Protein AF-A0A2N3FMQ4-F1 (afdb_monomer)

Sequence (278 aa):
LNHEKFITISDTNYPGETSGVHPVVMQSSGNIARSQIRTYLQEATVFYDDYSMWDLLQARADGMVYCAKSNTKCKSSSGVPSGHGLTLRKSRGIWVDTAIRHYTDPDRGTAIAFSPQPTSTADYYISQFDGVDCAVDSRIRIAMFKMTDEKSATMVKSLASLQKRGCDVQILMSRSYGSTVFSSKVLKTLKSAKIPFKCAAFPMHTKLILIGPKYSNSGRILTGTANMSVAGLRYSEEHVITIDTRRAVGEYQESAQRLFGEYMTQWYELSQGGRTCK

Foldseek 3Di:
DAQFEKDKDFADDDPPDDDDRKIKMKGKLHHPDPVDVVAAAIDIDMDIRQVLVNLVVVLVVQQVVQCPDPVPVVVDCPRNDDPSQFQWDDDPNDIATADLWAAIDAQLQKIKGKDQYDPPHDDNVLVLLPPQQCVWQQEKEWEFAAAELVLLLVVLVSVLVSVVNRHDAEYEYFDDDPDDRYDVNSVVSCVVSVHHYFYFPGGHSWGWMWTGGPPFLQTKIKGWHAGSDPCSHNPYTIMIMMGGLPSHDDPSNVVSSVVSVVVVVVSVVRCVVTHHHD

Mean predicted aligned error: 4.5 Å

Secondary structure (DSSP, 8-state):
-B---EEEES----TT--S----EEEEESS---HHHHTTSB--EEEEES-HHHHHHHHHHHHHHHHHHSTTTTT--STTSPSSSS--EEEETTEEEE-SS-EE-STTEEEEEEEE---TTS--HHHHTTTT--TTTS-EEEEEES-B-HHHHHHHHHHHHHHHHTT-EEEEEEPPPSSS--S-HHHHHHHHHTT--EEE-SS-B--EEEEEE-SS-S-SEEEEES--BSHHHHHTSBEEEEEEEEEEE-THHHHHHHHHHHHHHHHHHHHHTT-B---

Structure (mmCIF, N/CA/C/O backbone):
data_AF-A0A2N3FMQ4-F1
#
_entry.id   AF-A0A2N3FMQ4-F1
#
loop_
_atom_site.group_PDB
_atom_site.id
_atom_site.type_symbol
_atom_site.label_atom_id
_atom_site.label_alt_id
_atom_site.label_comp_id
_atom_site.label_asym_id
_atom_site.label_entity_id
_atom_site.label_seq_id
_atom_site.pdbx_PDB_ins_code
_atom_site.Cartn_x
_atom_site.Cartn_y
_atom_site.Cartn_z
_atom_site.occupancy
_atom_site.B_iso_or_equiv
_atom_site.auth_seq_id
_atom_site.auth_comp_id
_atom_site.auth_asym_id
_atom_site.auth_atom_id
_atom_site.pdbx_PDB_model_num
ATOM 1 N N . LEU A 1 1 ? 10.420 15.104 1.365 1.00 77.12 1 LEU A N 1
ATOM 2 C CA . LEU A 1 1 ? 11.203 14.261 2.299 1.00 77.12 1 LEU A CA 1
ATOM 3 C C . LEU A 1 1 ? 11.119 12.849 1.761 1.00 77.12 1 LEU A C 1
ATOM 5 O O . LEU A 1 1 ? 9.995 12.374 1.628 1.00 77.12 1 LEU A O 1
ATOM 9 N N . ASN A 1 2 ? 12.253 12.224 1.444 1.00 86.81 2 ASN A N 1
ATOM 10 C CA . ASN A 1 2 ? 12.239 10.844 0.974 1.00 86.81 2 ASN A CA 1
ATOM 11 C C . ASN A 1 2 ? 11.817 9.918 2.120 1.00 86.81 2 ASN A C 1
ATOM 13 O O . ASN A 1 2 ? 12.440 9.914 3.187 1.00 86.81 2 ASN A O 1
ATOM 17 N N . HIS A 1 3 ? 10.742 9.166 1.911 1.00 92.44 3 HIS A N 1
ATOM 18 C CA . HIS A 1 3 ? 10.279 8.145 2.831 1.00 92.44 3 HIS A CA 1
ATOM 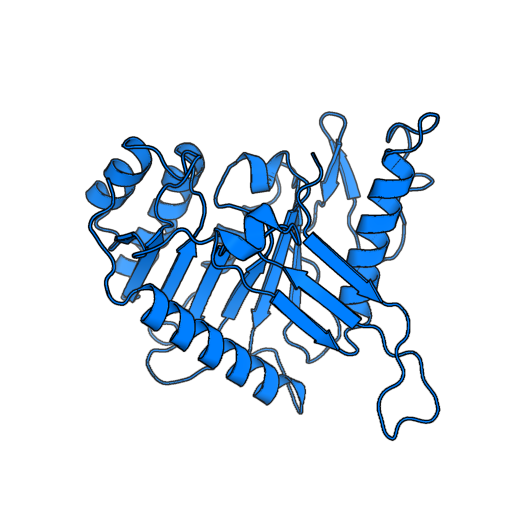19 C C . HIS A 1 3 ? 9.968 6.822 2.108 1.00 92.44 3 HIS A C 1
ATOM 21 O O . HIS A 1 3 ? 9.342 5.939 2.690 1.00 92.44 3 HIS A O 1
ATOM 27 N N . GLU A 1 4 ? 10.513 6.609 0.914 1.00 93.12 4 GLU A N 1
ATOM 28 C CA . GLU A 1 4 ? 10.420 5.335 0.209 1.00 93.12 4 GLU A CA 1
ATOM 29 C C . GLU A 1 4 ? 11.437 4.315 0.758 1.00 93.12 4 GLU A C 1
ATOM 31 O O . GLU A 1 4 ? 12.475 4.676 1.322 1.00 93.12 4 GLU A O 1
ATOM 36 N N . LYS A 1 5 ? 11.097 3.023 0.686 1.00 95.06 5 LYS A N 1
ATOM 37 C CA . LYS A 1 5 ? 11.928 1.891 1.124 1.00 95.06 5 LYS A CA 1
ATOM 38 C C . LYS A 1 5 ? 11.743 0.755 0.140 1.00 95.06 5 LYS A C 1
ATOM 40 O O . LYS A 1 5 ? 10.853 -0.082 0.295 1.00 95.06 5 LYS A O 1
ATOM 45 N N . PHE A 1 6 ? 12.583 0.761 -0.875 1.00 95.69 6 PHE A N 1
ATOM 46 C CA . PHE A 1 6 ? 12.629 -0.299 -1.855 1.00 95.69 6 PHE A CA 1
ATOM 47 C C . PHE A 1 6 ? 14.062 -0.529 -2.326 1.00 95.69 6 PHE A C 1
ATOM 49 O O . PHE A 1 6 ? 14.940 0.309 -2.111 1.00 95.69 6 PHE A O 1
ATOM 56 N N . ILE A 1 7 ? 14.274 -1.676 -2.954 1.00 95.81 7 ILE A N 1
ATOM 57 C CA . ILE A 1 7 ? 15.471 -2.022 -3.711 1.00 95.81 7 ILE A CA 1
ATOM 58 C C . ILE A 1 7 ? 14.987 -2.456 -5.093 1.00 95.81 7 ILE A C 1
ATOM 60 O O . ILE A 1 7 ? 14.107 -3.310 -5.183 1.00 95.81 7 ILE A O 1
ATOM 64 N N . THR A 1 8 ? 15.551 -1.867 -6.142 1.00 95.25 8 THR A N 1
ATOM 65 C CA . THR A 1 8 ? 15.410 -2.324 -7.528 1.00 95.25 8 THR A CA 1
ATOM 66 C C . THR A 1 8 ? 16.706 -3.015 -7.944 1.00 95.25 8 THR A C 1
ATOM 68 O O . THR A 1 8 ? 17.800 -2.513 -7.686 1.00 95.25 8 THR A O 1
ATOM 71 N N . ILE A 1 9 ? 16.594 -4.178 -8.578 1.00 95.69 9 ILE A N 1
ATOM 72 C CA . ILE A 1 9 ? 17.699 -4.876 -9.240 1.00 95.69 9 ILE A CA 1
ATOM 73 C C . ILE A 1 9 ? 17.267 -5.042 -10.691 1.00 95.69 9 ILE A C 1
ATOM 75 O O . ILE A 1 9 ? 16.202 -5.592 -10.942 1.00 95.69 9 ILE A O 1
ATOM 79 N N . SER A 1 10 ? 18.039 -4.493 -11.628 1.00 93.88 10 SER A N 1
ATOM 80 C CA . SER A 1 10 ? 17.666 -4.459 -13.048 1.00 93.88 10 SER A CA 1
ATOM 81 C C . SER A 1 10 ? 17.730 -5.817 -13.721 1.00 93.88 10 SER A C 1
ATOM 83 O O . SER A 1 10 ? 16.988 -6.049 -14.663 1.00 93.88 10 SER A O 1
ATOM 85 N N . ASP A 1 11 ? 18.633 -6.678 -13.262 1.00 93.31 11 ASP A N 1
ATOM 86 C CA . ASP A 1 11 ? 18.876 -7.973 -13.871 1.00 93.31 11 ASP A CA 1
ATOM 87 C C . ASP A 1 11 ? 19.371 -8.969 -12.821 1.00 93.31 11 ASP A C 1
ATOM 89 O O . ASP A 1 11 ? 20.245 -8.654 -12.003 1.00 93.31 11 ASP A O 1
ATOM 93 N N . THR A 1 12 ? 18.786 -10.159 -12.824 1.00 90.31 12 THR A N 1
ATOM 94 C CA . THR A 1 12 ? 19.126 -11.259 -11.928 1.00 90.31 12 THR A CA 1
ATOM 95 C C . THR A 1 12 ? 19.249 -12.549 -12.729 1.00 90.31 12 THR A C 1
ATOM 97 O O . THR A 1 12 ? 18.663 -12.693 -13.790 1.00 90.31 12 THR A O 1
ATOM 100 N N . ASN A 1 13 ? 20.036 -13.499 -12.224 1.00 84.56 13 ASN A N 1
ATOM 101 C CA . ASN A 1 13 ? 20.159 -14.817 -12.843 1.00 84.56 13 ASN A CA 1
ATOM 102 C C . ASN A 1 13 ? 19.344 -15.817 -12.024 1.00 84.56 13 ASN A C 1
ATOM 104 O O . ASN A 1 13 ? 19.710 -16.091 -10.873 1.00 84.56 13 ASN A O 1
ATOM 108 N N . TYR A 1 14 ? 18.274 -16.377 -12.593 1.00 82.38 14 TYR A N 1
ATOM 109 C CA . TYR A 1 14 ? 17.540 -17.463 -11.949 1.00 82.38 14 TYR A CA 1
ATOM 110 C C . TYR A 1 14 ? 18.099 -18.835 -12.338 1.00 82.38 14 TYR A C 1
ATOM 112 O O . TYR A 1 14 ? 18.522 -19.050 -13.477 1.00 82.38 14 TYR A O 1
ATOM 120 N N . PRO A 1 15 ? 18.135 -19.798 -11.397 1.00 80.44 15 PRO A N 1
ATOM 121 C CA . PRO A 1 15 ? 18.544 -21.159 -11.711 1.00 80.44 15 PRO A CA 1
ATOM 122 C C . PRO A 1 15 ? 17.685 -21.754 -12.834 1.00 80.44 15 PRO A C 1
ATOM 124 O O . PRO A 1 15 ? 16.477 -21.895 -12.681 1.00 80.44 15 PRO A O 1
ATOM 127 N N . GLY A 1 16 ? 18.325 -22.148 -13.937 1.00 76.94 16 GLY A N 1
ATOM 128 C CA . GLY A 1 16 ? 17.654 -22.761 -15.089 1.00 76.94 16 GLY A CA 1
ATOM 129 C C . GLY A 1 16 ? 17.312 -21.794 -16.222 1.00 76.94 16 GLY A C 1
ATOM 130 O O . GLY A 1 16 ? 16.966 -22.257 -17.306 1.00 76.94 16 GLY A O 1
ATOM 131 N N . GLU A 1 17 ? 17.482 -20.488 -16.024 1.00 79.44 17 GLU A N 1
ATOM 132 C CA . GLU A 1 17 ? 17.327 -19.494 -17.083 1.00 79.44 17 GLU A CA 1
ATOM 133 C C . GLU A 1 17 ? 18.689 -19.132 -17.675 1.00 79.44 17 GLU A C 1
ATOM 135 O O . GLU A 1 17 ? 19.643 -18.806 -16.968 1.00 79.44 17 GLU A O 1
ATOM 140 N N . THR A 1 18 ? 18.805 -19.253 -18.998 1.00 65.38 18 THR A N 1
ATOM 141 C CA . THR A 1 18 ? 20.071 -19.054 -19.723 1.00 65.38 18 THR A CA 1
ATOM 142 C C . THR A 1 18 ? 20.121 -17.746 -20.509 1.00 65.38 18 THR A C 1
ATOM 144 O O . THR A 1 18 ? 21.145 -17.444 -21.119 1.00 65.38 18 THR A O 1
ATOM 147 N N . SER A 1 19 ? 19.020 -16.993 -20.553 1.00 79.56 19 SER A N 1
ATOM 148 C CA . SER A 1 19 ? 18.908 -15.737 -21.298 1.00 79.56 19 SER A CA 1
ATOM 149 C C . SER A 1 19 ? 17.675 -14.949 -20.869 1.00 79.56 19 SER A C 1
ATOM 151 O O . SER A 1 19 ? 16.603 -15.536 -20.764 1.00 79.56 19 SER A O 1
ATOM 153 N N . GLY A 1 20 ? 17.809 -13.633 -20.754 1.00 85.88 20 GLY A N 1
ATOM 154 C CA . GLY A 1 20 ? 16.727 -12.734 -20.357 1.00 85.88 20 GLY A CA 1
ATOM 155 C C . GLY A 1 20 ? 17.257 -11.649 -19.428 1.00 85.88 20 GLY A C 1
ATOM 156 O O . GLY A 1 20 ? 18.401 -11.730 -18.992 1.00 85.88 20 GLY A O 1
ATOM 157 N N . VAL A 1 21 ? 16.448 -10.619 -19.184 1.00 90.94 21 VAL A N 1
ATOM 158 C CA . VAL A 1 21 ? 16.690 -9.634 -18.123 1.00 90.94 21 VAL A CA 1
ATOM 159 C C . VAL A 1 21 ? 15.627 -9.878 -17.072 1.00 90.94 21 VAL A C 1
ATOM 161 O O . VAL A 1 21 ? 14.456 -9.736 -17.400 1.00 90.94 21 VAL A O 1
ATOM 164 N N . HIS A 1 22 ? 16.014 -10.207 -15.843 1.00 93.81 22 HIS A N 1
ATOM 165 C CA . HIS A 1 22 ? 15.051 -10.586 -14.802 1.00 93.81 22 HIS A CA 1
ATOM 166 C C . HIS A 1 22 ? 15.033 -9.561 -13.668 1.00 93.81 22 HIS A C 1
ATOM 168 O O . HIS A 1 22 ? 15.821 -9.672 -12.715 1.00 93.81 22 HIS A O 1
ATOM 174 N N . PRO A 1 23 ? 14.203 -8.506 -13.760 1.00 95.44 23 PRO A N 1
ATOM 175 C CA . PRO A 1 23 ? 14.193 -7.459 -12.760 1.00 95.44 23 PRO A CA 1
ATOM 176 C C . PRO A 1 23 ? 13.542 -7.932 -11.459 1.00 95.44 23 PRO A C 1
ATOM 178 O O . PRO A 1 23 ? 12.566 -8.684 -11.440 1.00 95.44 23 PRO A O 1
ATOM 181 N N . VAL A 1 24 ? 14.051 -7.411 -10.345 1.00 96.44 24 VAL A N 1
ATOM 182 C CA . VAL A 1 24 ? 13.506 -7.661 -9.010 1.00 96.44 24 VAL A CA 1
ATOM 183 C C . VAL A 1 24 ? 13.235 -6.349 -8.299 1.00 96.44 24 VAL A C 1
ATOM 185 O O . VAL A 1 24 ? 14.071 -5.441 -8.271 1.00 96.44 24 VAL A O 1
ATOM 188 N N . VAL A 1 25 ? 12.077 -6.280 -7.650 1.00 97.19 25 VAL A N 1
ATOM 189 C CA . VAL A 1 25 ? 11.731 -5.218 -6.708 1.00 97.19 25 VAL A CA 1
ATOM 190 C C . VAL A 1 25 ? 11.526 -5.824 -5.332 1.00 97.19 25 VAL A C 1
ATOM 192 O O . VAL A 1 25 ? 10.661 -6.670 -5.148 1.00 97.19 25 VAL A O 1
ATOM 195 N N . MET A 1 26 ? 12.252 -5.333 -4.332 1.00 96.75 26 MET A N 1
ATOM 196 C CA . MET A 1 26 ? 11.922 -5.558 -2.926 1.00 96.75 26 MET A CA 1
ATOM 197 C C . MET A 1 26 ? 11.335 -4.276 -2.348 1.00 96.75 26 MET A C 1
ATOM 199 O O . MET A 1 26 ? 12.006 -3.250 -2.323 1.00 96.75 26 MET A O 1
ATOM 203 N N . GLN A 1 27 ? 10.116 -4.336 -1.825 1.00 96.06 27 GLN A N 1
ATOM 204 C CA . GLN A 1 27 ? 9.467 -3.248 -1.095 1.00 96.06 27 GLN A CA 1
ATOM 205 C C . GLN A 1 27 ? 9.432 -3.578 0.397 1.00 96.06 27 GLN A C 1
ATOM 207 O O . GLN A 1 27 ? 9.129 -4.709 0.752 1.00 96.06 27 GLN A O 1
ATOM 212 N N . SER A 1 28 ? 9.699 -2.604 1.275 1.00 96.19 28 SER A N 1
ATOM 213 C CA . SER A 1 28 ? 9.634 -2.783 2.736 1.00 96.19 28 SER A CA 1
ATOM 214 C C . SER A 1 28 ? 8.719 -1.758 3.408 1.00 96.19 28 SER A C 1
ATOM 216 O O . SER A 1 28 ? 8.691 -0.586 3.026 1.00 96.19 28 SER A O 1
ATOM 218 N N . SER A 1 29 ? 7.968 -2.172 4.433 1.00 95.31 29 SER A N 1
ATOM 219 C CA . SER A 1 29 ? 7.081 -1.274 5.189 1.00 95.31 29 SER A CA 1
ATOM 220 C C . SER A 1 29 ? 7.839 -0.329 6.132 1.00 95.31 29 SER A C 1
ATOM 222 O O . SER A 1 29 ? 7.300 0.695 6.571 1.00 95.31 29 SER A O 1
ATOM 224 N N . GLY A 1 30 ? 9.114 -0.626 6.415 1.00 93.56 30 GLY A N 1
ATOM 225 C CA . GLY A 1 30 ? 10.034 0.185 7.219 1.00 93.56 30 GLY A CA 1
ATOM 226 C C . GLY A 1 30 ? 11.467 0.205 6.696 1.00 93.56 30 GLY A C 1
ATOM 227 O O . GLY A 1 30 ? 11.797 -0.443 5.703 1.00 93.56 30 GLY A O 1
ATOM 228 N N . ASN A 1 31 ? 12.332 1.009 7.324 1.00 92.62 31 ASN A N 1
ATOM 229 C CA . ASN A 1 31 ? 13.714 1.162 6.864 1.00 92.62 31 ASN A CA 1
ATOM 230 C C . ASN A 1 31 ? 14.495 -0.146 7.020 1.00 92.62 31 ASN A C 1
ATOM 232 O O . ASN A 1 31 ? 14.396 -0.835 8.037 1.00 92.62 31 ASN A O 1
ATOM 236 N N . ILE A 1 32 ? 15.387 -0.409 6.067 1.00 90.94 32 ILE A N 1
ATOM 237 C CA . ILE A 1 32 ? 16.391 -1.473 6.165 1.00 90.94 32 ILE A CA 1
ATOM 238 C C . ILE A 1 32 ? 17.570 -0.944 6.996 1.00 90.94 32 ILE A C 1
ATOM 240 O O . ILE A 1 32 ? 18.668 -0.702 6.511 1.00 90.94 32 ILE A O 1
ATOM 244 N N . ALA A 1 33 ? 17.301 -0.664 8.271 1.00 92.25 33 ALA A N 1
ATOM 245 C CA . ALA A 1 33 ? 18.278 -0.163 9.228 1.00 92.25 33 ALA A CA 1
ATOM 246 C C . ALA A 1 33 ? 18.311 -1.079 10.451 1.00 92.25 33 ALA A C 1
ATOM 248 O O . ALA A 1 33 ? 17.263 -1.488 10.953 1.00 92.25 33 ALA A O 1
ATOM 249 N N . ARG A 1 34 ? 19.511 -1.344 10.984 1.00 92.88 34 ARG A N 1
ATOM 250 C CA . ARG A 1 34 ? 19.705 -2.220 12.155 1.00 92.88 34 ARG A CA 1
ATOM 251 C C . ARG A 1 34 ? 18.805 -1.838 13.333 1.00 92.88 34 ARG A C 1
ATOM 253 O O . ARG A 1 34 ? 18.272 -2.719 14.000 1.00 92.88 34 ARG A O 1
ATOM 260 N N . SER A 1 35 ? 18.648 -0.542 13.596 1.00 90.44 35 SER A N 1
ATOM 261 C CA . SER A 1 35 ? 17.803 -0.040 14.682 1.00 90.44 35 SER A CA 1
ATOM 262 C C . SER A 1 35 ? 16.318 -0.316 14.454 1.00 90.44 35 SER A C 1
ATOM 264 O O . SER A 1 35 ? 15.608 -0.574 15.418 1.00 90.44 35 SER A O 1
ATOM 266 N N . GLN A 1 36 ? 15.848 -0.300 13.205 1.00 90.69 36 GLN A N 1
ATOM 267 C CA . GLN A 1 36 ? 14.446 -0.543 12.866 1.00 90.69 36 GLN A CA 1
ATOM 268 C C . GLN A 1 36 ? 14.134 -2.039 12.889 1.00 90.69 36 GLN A C 1
ATOM 270 O O . GLN A 1 36 ? 13.264 -2.451 13.646 1.00 90.69 36 GLN A O 1
ATOM 275 N N . ILE A 1 37 ? 14.933 -2.856 12.193 1.00 91.19 37 ILE A N 1
ATOM 276 C CA . ILE A 1 37 ? 14.736 -4.315 12.099 1.00 91.19 37 ILE A CA 1
ATOM 277 C C . ILE A 1 37 ? 14.789 -4.998 13.476 1.00 91.19 37 ILE A C 1
ATOM 279 O O . ILE A 1 37 ? 14.083 -5.969 13.716 1.00 91.19 37 ILE A O 1
ATOM 283 N N . ARG A 1 38 ? 15.608 -4.496 14.412 1.00 91.75 38 ARG A N 1
ATOM 284 C CA . ARG A 1 38 ? 15.689 -5.051 15.778 1.00 91.75 38 ARG A CA 1
ATOM 285 C C . ARG A 1 38 ? 14.559 -4.611 16.708 1.00 91.75 38 ARG A C 1
ATOM 287 O O . ARG A 1 38 ? 14.412 -5.193 17.777 1.00 91.75 38 ARG A O 1
ATOM 294 N N . THR A 1 39 ? 13.829 -3.559 16.352 1.00 91.56 39 THR A N 1
ATOM 295 C CA . THR A 1 39 ? 12.886 -2.890 17.262 1.00 91.56 39 THR A CA 1
ATOM 296 C C . THR A 1 39 ? 11.442 -3.076 16.832 1.00 91.56 39 THR A C 1
ATOM 298 O O . THR A 1 39 ? 10.563 -3.225 17.679 1.00 91.56 39 THR A O 1
ATOM 301 N N . TYR A 1 40 ? 11.196 -3.030 15.526 1.00 93.81 40 TYR A N 1
ATOM 302 C CA . TYR A 1 40 ? 9.866 -3.065 14.954 1.00 93.81 40 TYR A CA 1
ATOM 303 C C . TYR A 1 40 ? 9.715 -4.301 14.088 1.00 93.81 40 TYR A C 1
ATOM 305 O O . TYR A 1 40 ? 10.578 -4.600 13.263 1.00 93.81 40 TYR A O 1
ATOM 313 N N . LEU A 1 41 ? 8.572 -4.966 14.222 1.00 93.31 41 LEU A N 1
ATOM 314 C CA . LEU A 1 41 ? 8.146 -5.899 13.191 1.00 93.31 41 LEU A CA 1
ATOM 315 C C . LEU A 1 41 ? 7.825 -5.109 11.921 1.00 93.31 41 LEU A C 1
ATOM 317 O O . LEU A 1 41 ? 7.049 -4.158 11.969 1.00 93.31 41 LEU A O 1
ATOM 321 N N . GLN A 1 42 ? 8.426 -5.486 10.804 1.00 92.50 42 GLN A N 1
ATOM 322 C CA . GLN A 1 42 ? 8.176 -4.898 9.494 1.00 92.50 42 GLN A CA 1
ATOM 323 C C . GLN A 1 42 ? 8.203 -6.005 8.446 1.00 92.50 42 GLN A C 1
ATOM 325 O O . GLN A 1 42 ? 8.795 -7.061 8.664 1.00 92.50 42 GLN A O 1
ATOM 330 N N . GLU A 1 43 ? 7.568 -5.754 7.316 1.00 91.81 43 GLU A N 1
ATOM 331 C CA . GLU A 1 43 ? 7.393 -6.718 6.241 1.00 91.81 43 GLU A CA 1
ATOM 332 C C . GLU A 1 43 ? 8.133 -6.246 5.005 1.00 91.81 43 GLU A C 1
ATOM 334 O O . GLU A 1 43 ? 8.247 -5.040 4.761 1.00 91.81 43 GLU A O 1
ATOM 339 N N . ALA A 1 44 ? 8.577 -7.209 4.207 1.00 93.94 44 ALA A N 1
ATOM 340 C CA . ALA A 1 44 ? 9.026 -6.956 2.857 1.00 93.94 44 ALA A CA 1
ATOM 341 C C . ALA A 1 44 ? 8.289 -7.866 1.874 1.00 93.94 44 ALA A C 1
ATOM 343 O O . ALA A 1 44 ? 8.039 -9.029 2.183 1.00 93.94 44 ALA A O 1
ATOM 344 N N . THR A 1 45 ? 7.958 -7.321 0.705 1.00 95.50 45 THR A N 1
ATOM 345 C CA . THR A 1 45 ? 7.405 -8.064 -0.435 1.00 95.50 45 THR A CA 1
ATOM 346 C C . THR A 1 45 ? 8.404 -8.006 -1.571 1.00 95.50 45 THR A C 1
ATOM 348 O O . THR A 1 45 ? 8.965 -6.939 -1.832 1.00 95.50 45 THR A O 1
ATOM 351 N N . VAL A 1 46 ? 8.613 -9.133 -2.245 1.00 95.81 46 VAL A N 1
ATOM 352 C CA . VAL A 1 46 ? 9.471 -9.212 -3.426 1.00 95.81 46 VAL A CA 1
ATOM 353 C C . VAL A 1 46 ? 8.607 -9.482 -4.653 1.00 95.81 46 VAL A C 1
ATOM 355 O O . VAL A 1 46 ? 7.754 -10.366 -4.625 1.00 95.81 46 VAL A O 1
ATOM 358 N N . PHE A 1 47 ? 8.823 -8.703 -5.707 1.00 96.12 47 PHE A N 1
ATOM 359 C CA . PHE A 1 47 ? 8.188 -8.845 -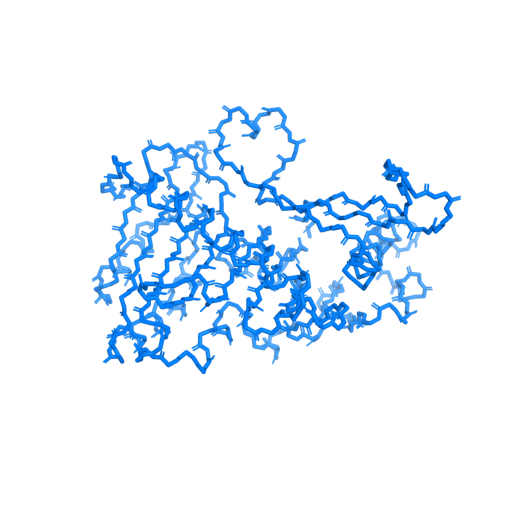7.010 1.00 96.12 47 PHE A CA 1
ATOM 360 C C . PHE A 1 47 ? 9.266 -9.252 -8.009 1.00 96.12 47 PHE A C 1
ATOM 362 O O . PHE A 1 47 ? 10.237 -8.517 -8.203 1.00 96.12 47 PHE A O 1
ATOM 369 N N . TYR A 1 48 ? 9.087 -10.429 -8.597 1.00 94.31 48 TYR A N 1
ATOM 370 C CA . TYR A 1 48 ? 9.958 -10.993 -9.621 1.00 94.31 48 TYR A CA 1
ATOM 371 C C . TYR A 1 48 ? 9.337 -10.755 -10.997 1.00 94.31 48 TYR A C 1
ATOM 373 O O . TYR A 1 48 ? 8.121 -10.933 -11.151 1.00 94.31 48 TYR A O 1
ATOM 381 N N . ASP A 1 49 ? 10.151 -10.321 -11.958 1.00 94.38 49 ASP A N 1
ATOM 382 C CA . ASP A 1 49 ? 9.790 -10.102 -13.366 1.00 94.38 49 ASP A CA 1
ATOM 383 C C . ASP A 1 49 ? 8.598 -9.159 -13.597 1.00 94.38 49 ASP A C 1
ATOM 385 O O . ASP A 1 49 ? 7.926 -9.240 -14.622 1.00 94.38 49 ASP A O 1
ATOM 389 N N . ASP A 1 50 ? 8.282 -8.283 -12.636 1.00 95.62 50 ASP A N 1
ATOM 390 C CA . ASP A 1 50 ? 7.316 -7.199 -12.847 1.00 95.62 50 ASP A CA 1
ATOM 391 C C . ASP A 1 50 ? 8.067 -5.992 -13.414 1.00 95.62 50 ASP A C 1
ATOM 393 O O . ASP A 1 50 ? 8.570 -5.136 -12.674 1.00 95.62 50 ASP A O 1
ATOM 397 N N . TYR A 1 51 ? 8.196 -5.970 -14.738 1.00 95.38 51 TYR A N 1
ATOM 398 C CA . TYR A 1 51 ? 8.995 -4.996 -15.472 1.00 95.38 51 TYR A CA 1
ATOM 399 C C . TYR A 1 51 ? 8.428 -3.593 -15.290 1.00 95.38 51 TYR A C 1
ATOM 401 O O . TYR A 1 51 ? 9.185 -2.662 -15.021 1.00 95.38 51 TYR A O 1
ATOM 409 N N . SER A 1 52 ? 7.103 -3.436 -15.353 1.00 95.75 52 SER A N 1
ATOM 410 C CA . SER A 1 52 ? 6.463 -2.140 -15.122 1.00 95.75 52 SER A CA 1
ATOM 411 C C . SER A 1 52 ? 6.617 -1.665 -13.675 1.00 95.75 52 SER A C 1
ATOM 413 O O . SER A 1 52 ? 6.861 -0.481 -13.450 1.00 95.75 52 SER A O 1
ATOM 415 N N . MET A 1 53 ? 6.508 -2.549 -12.671 1.00 96.25 53 MET A N 1
ATOM 416 C CA . MET A 1 53 ? 6.767 -2.174 -11.269 1.00 96.25 53 MET A CA 1
ATOM 417 C C . MET A 1 53 ? 8.215 -1.715 -11.080 1.00 96.25 53 MET A C 1
ATOM 419 O O . MET A 1 53 ? 8.459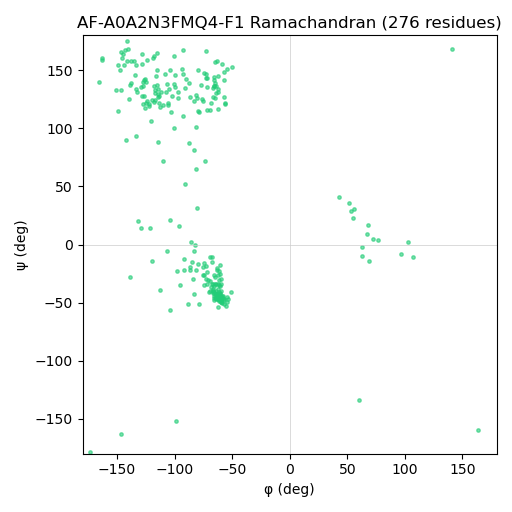 -0.699 -10.421 1.00 96.25 53 MET A O 1
ATOM 423 N N . TRP A 1 54 ? 9.165 -2.461 -11.651 1.00 96.06 54 TRP A N 1
ATOM 424 C CA . TRP A 1 54 ? 10.579 -2.111 -11.627 1.00 96.06 54 TRP A CA 1
ATOM 425 C C . TRP A 1 54 ? 10.821 -0.753 -12.286 1.00 96.06 54 TRP A C 1
ATOM 427 O O . TRP A 1 54 ? 11.425 0.116 -11.660 1.00 96.06 54 TRP A O 1
ATOM 437 N N . ASP A 1 55 ? 10.281 -0.535 -13.485 1.00 94.19 55 ASP A N 1
ATOM 438 C CA . ASP A 1 55 ? 10.470 0.691 -14.262 1.00 94.19 55 ASP A CA 1
ATOM 439 C C . ASP A 1 55 ? 9.903 1.922 -13.536 1.00 94.19 55 ASP A C 1
ATOM 441 O O . ASP A 1 55 ? 10.580 2.942 -13.394 1.00 94.19 55 ASP A O 1
ATOM 445 N N . LEU A 1 56 ? 8.701 1.800 -12.959 1.00 94.44 56 LEU A N 1
ATOM 446 C CA . LEU A 1 56 ? 8.065 2.858 -12.168 1.00 94.44 56 LEU A CA 1
ATOM 447 C C . LEU A 1 56 ? 8.910 3.254 -10.946 1.00 94.44 56 LEU A C 1
ATOM 449 O O . LEU A 1 56 ? 9.087 4.444 -10.669 1.00 94.44 56 LEU A O 1
ATOM 453 N N . LEU A 1 57 ? 9.437 2.278 -10.200 1.00 94.12 57 LEU A N 1
ATOM 454 C CA . LEU A 1 57 ? 10.259 2.534 -9.011 1.00 94.12 57 LEU A CA 1
ATOM 455 C C . LEU A 1 57 ? 11.670 3.013 -9.363 1.00 94.12 57 LEU A C 1
ATOM 457 O O . LEU A 1 57 ? 12.212 3.881 -8.672 1.00 94.12 57 LEU A O 1
ATOM 461 N N . GLN A 1 58 ? 12.245 2.511 -10.453 1.00 92.00 58 GLN A N 1
ATOM 462 C CA . GLN A 1 58 ? 13.527 2.975 -10.966 1.00 92.00 58 GLN A CA 1
ATOM 463 C C . GLN A 1 58 ? 13.427 4.437 -11.413 1.00 92.00 58 GLN A C 1
ATOM 465 O O . GLN A 1 58 ? 14.220 5.271 -10.977 1.00 92.00 58 GLN A O 1
ATOM 470 N N . ALA A 1 59 ? 12.376 4.797 -12.153 1.00 89.38 59 ALA A N 1
ATOM 471 C CA . ALA A 1 59 ? 12.122 6.175 -12.557 1.00 89.38 59 ALA A CA 1
ATOM 472 C C . ALA A 1 59 ? 11.933 7.120 -11.354 1.00 89.38 59 ALA A C 1
ATOM 474 O O . ALA A 1 59 ? 12.389 8.270 -11.368 1.00 89.38 59 ALA A O 1
ATOM 475 N N . ARG A 1 60 ? 11.308 6.640 -10.270 1.00 88.44 60 ARG A N 1
ATOM 476 C CA . ARG A 1 60 ? 11.229 7.376 -8.997 1.00 88.44 60 ARG A CA 1
ATOM 477 C C . ARG A 1 60 ? 12.606 7.577 -8.371 1.00 88.44 60 ARG A C 1
ATOM 479 O O . ARG A 1 60 ? 12.920 8.698 -7.967 1.00 88.44 60 ARG A O 1
ATOM 486 N N . ALA A 1 61 ? 13.429 6.530 -8.311 1.00 88.75 61 ALA A N 1
ATOM 487 C CA . ALA A 1 61 ? 14.794 6.609 -7.795 1.00 88.75 61 ALA A CA 1
ATOM 488 C C . ALA A 1 61 ? 15.649 7.603 -8.594 1.00 88.75 61 ALA A C 1
ATOM 490 O O . ALA A 1 61 ? 16.268 8.493 -8.006 1.00 88.75 61 ALA A O 1
ATOM 491 N N . ASP A 1 62 ? 15.612 7.521 -9.921 1.00 85.94 62 ASP A N 1
ATOM 492 C CA . ASP A 1 62 ? 16.362 8.409 -10.810 1.00 85.94 62 ASP A CA 1
ATOM 493 C C . ASP A 1 62 ? 15.897 9.860 -10.683 1.00 85.94 62 ASP A C 1
ATOM 495 O O . ASP A 1 62 ? 16.722 10.774 -10.599 1.00 85.94 62 ASP A O 1
ATOM 499 N N . GLY A 1 63 ? 14.584 10.083 -10.558 1.00 83.56 63 GLY A N 1
ATOM 500 C CA . GLY A 1 63 ? 14.015 11.393 -10.254 1.00 83.56 63 GLY A CA 1
ATOM 501 C C . GLY A 1 63 ? 14.525 11.964 -8.926 1.00 83.56 63 GLY A C 1
ATOM 502 O O . GLY A 1 63 ? 14.923 13.132 -8.874 1.00 83.56 63 GLY A O 1
ATOM 503 N N . MET A 1 64 ? 14.584 11.148 -7.866 1.00 83.00 64 MET A N 1
ATOM 504 C CA . MET A 1 64 ? 15.134 11.544 -6.562 1.00 83.00 64 MET A CA 1
ATOM 505 C C . MET A 1 64 ? 16.630 11.878 -6.648 1.00 83.00 64 MET A C 1
ATOM 507 O O . MET A 1 64 ? 17.056 12.922 -6.144 1.00 83.00 64 MET A O 1
ATOM 511 N N . VAL A 1 65 ? 17.427 11.046 -7.327 1.00 85.81 65 VAL A N 1
ATOM 512 C CA . VAL A 1 65 ? 18.865 11.280 -7.547 1.00 85.81 65 VAL A CA 1
ATOM 513 C C . VAL A 1 65 ? 19.085 12.559 -8.345 1.00 85.81 65 VAL A C 1
ATOM 515 O O . VAL A 1 65 ? 19.911 13.391 -7.963 1.00 85.81 65 VAL A O 1
ATOM 518 N N . TYR A 1 66 ? 18.327 12.759 -9.425 1.00 83.56 66 TYR A N 1
ATOM 519 C CA . TYR A 1 66 ? 18.371 13.984 -10.212 1.00 83.56 66 TYR A CA 1
ATOM 520 C C . TYR A 1 66 ? 18.070 15.200 -9.340 1.00 83.56 66 TYR A C 1
ATOM 522 O O . TYR A 1 66 ? 18.812 16.177 -9.384 1.00 83.56 66 TYR A O 1
ATOM 530 N N . CYS A 1 67 ? 17.027 15.130 -8.516 1.00 80.94 67 CYS A N 1
ATOM 531 C CA . CYS A 1 67 ? 16.609 16.190 -7.608 1.00 80.94 67 CYS A CA 1
ATOM 532 C C . CYS A 1 67 ? 17.622 16.519 -6.503 1.00 80.94 67 CYS A C 1
ATOM 534 O O . CYS A 1 67 ? 17.735 17.684 -6.113 1.00 80.94 67 CYS A O 1
ATOM 536 N N . ALA A 1 68 ? 18.357 15.518 -6.014 1.00 83.38 68 ALA A N 1
ATOM 537 C CA . ALA A 1 68 ? 19.362 15.671 -4.966 1.00 83.38 68 ALA A CA 1
ATOM 538 C C . ALA A 1 68 ? 20.644 16.378 -5.445 1.00 83.38 68 ALA A C 1
ATOM 540 O O . ALA A 1 68 ? 21.399 16.901 -4.622 1.00 83.38 68 ALA A O 1
ATOM 541 N N . LYS A 1 69 ? 20.899 16.434 -6.762 1.00 83.06 69 LYS A N 1
ATOM 542 C CA . LYS A 1 69 ? 22.070 17.133 -7.314 1.00 83.06 69 LYS A CA 1
ATOM 543 C C . LYS A 1 69 ? 21.998 18.641 -7.027 1.00 83.06 69 LYS A C 1
ATOM 545 O O . LYS A 1 69 ? 20.967 19.299 -7.175 1.00 83.06 69 LYS A O 1
ATOM 550 N N . SER A 1 70 ? 23.131 19.213 -6.618 1.00 65.75 70 SER A N 1
ATOM 551 C CA . SER A 1 70 ? 23.234 20.595 -6.121 1.00 65.75 70 SER A CA 1
ATOM 552 C C . SER A 1 70 ? 22.917 21.666 -7.171 1.00 65.75 70 SER A C 1
ATOM 554 O O . SER A 1 70 ? 22.461 22.758 -6.821 1.00 65.75 70 SER A O 1
ATOM 556 N N . ASN A 1 71 ? 23.137 21.363 -8.449 1.00 75.50 71 ASN A N 1
ATOM 557 C CA . ASN A 1 71 ? 22.877 22.252 -9.579 1.00 75.50 71 ASN A CA 1
ATOM 558 C C . ASN A 1 71 ? 21.415 22.208 -10.053 1.00 75.50 71 ASN A C 1
ATOM 560 O O . ASN A 1 71 ? 20.901 23.219 -10.533 1.00 75.50 71 ASN A O 1
ATOM 564 N N . THR A 1 72 ? 20.726 21.078 -9.887 1.00 74.38 72 THR A N 1
ATOM 565 C CA . THR A 1 72 ? 19.342 20.896 -10.339 1.00 74.38 72 THR A CA 1
ATOM 566 C C . THR A 1 72 ? 18.352 21.339 -9.267 1.00 74.38 72 THR A C 1
ATOM 568 O O . THR A 1 72 ? 17.476 22.139 -9.578 1.00 74.38 72 THR A O 1
ATOM 571 N N . LYS A 1 73 ? 18.471 20.868 -8.012 1.00 74.56 73 LYS A N 1
ATOM 572 C CA . LYS A 1 73 ? 17.534 21.133 -6.896 1.00 74.56 73 LYS A CA 1
ATOM 573 C C . LYS A 1 73 ? 16.054 21.054 -7.315 1.00 74.56 73 LYS A C 1
ATOM 575 O O . LYS A 1 73 ? 15.263 21.933 -6.971 1.00 74.56 73 LYS A O 1
ATOM 580 N N . CYS A 1 74 ? 15.695 20.071 -8.145 1.00 76.62 74 CYS A N 1
ATOM 581 C CA . CYS A 1 74 ? 14.359 19.940 -8.750 1.00 76.62 74 CYS A CA 1
ATOM 582 C C . CYS A 1 74 ? 13.846 21.203 -9.492 1.00 76.62 74 CYS A C 1
ATOM 584 O O . CYS A 1 74 ? 12.638 21.481 -9.522 1.00 76.62 74 CYS A O 1
ATOM 586 N N . LYS A 1 75 ? 14.727 22.041 -10.053 1.00 74.94 75 LYS A N 1
ATOM 587 C CA . LYS A 1 75 ? 14.330 23.293 -10.717 1.00 74.94 75 LYS A CA 1
ATOM 588 C C . LYS A 1 75 ? 13.596 23.043 -12.035 1.00 74.94 75 LYS A C 1
ATOM 590 O O . LYS A 1 75 ? 12.579 23.704 -12.243 1.00 74.94 75 LYS A O 1
ATOM 595 N N . SER A 1 76 ? 14.038 22.074 -12.840 1.00 74.00 76 SER A N 1
ATOM 596 C CA . SER A 1 76 ? 13.386 21.643 -14.087 1.00 74.00 76 SER A CA 1
ATOM 597 C C . SER A 1 76 ? 12.935 20.177 -14.029 1.00 74.00 76 SER A C 1
ATOM 599 O O . SER A 1 76 ? 13.385 19.410 -13.177 1.00 74.00 76 SER A O 1
ATOM 601 N N . SER A 1 77 ? 12.032 19.805 -14.942 1.00 68.50 77 SER A N 1
ATOM 602 C CA . SER A 1 77 ? 11.622 18.417 -15.212 1.00 68.50 77 SER A CA 1
ATOM 603 C C . SER A 1 77 ? 12.571 17.681 -16.154 1.00 68.50 77 SER A C 1
ATOM 605 O O . SER A 1 77 ? 12.381 16.497 -16.377 1.00 68.50 77 SER A O 1
ATOM 607 N N . SER A 1 78 ? 13.579 18.343 -16.728 1.00 73.00 78 SER A N 1
ATOM 608 C CA . SER A 1 78 ? 14.346 17.791 -17.856 1.00 73.00 78 SER A CA 1
ATOM 609 C C . SER A 1 78 ? 15.204 16.568 -17.515 1.00 73.00 78 SER A C 1
ATOM 611 O O . SER A 1 78 ? 15.674 15.901 -18.425 1.00 73.00 78 SER A O 1
ATOM 613 N N . GLY A 1 79 ? 15.441 16.288 -16.231 1.00 66.88 79 GLY A N 1
ATOM 614 C CA . GLY A 1 79 ? 16.039 15.026 -15.782 1.00 66.88 79 GLY A CA 1
ATOM 615 C C . GLY A 1 79 ? 15.164 14.251 -14.805 1.00 66.88 79 GLY A C 1
ATOM 616 O O . GLY A 1 79 ? 15.647 13.334 -14.152 1.00 66.88 79 GLY A O 1
ATOM 617 N N . VAL A 1 80 ? 13.888 14.625 -14.691 1.00 71.25 80 VAL A N 1
ATOM 618 C CA . VAL A 1 80 ? 12.874 13.751 -14.106 1.00 71.25 80 VAL A CA 1
ATOM 619 C C . VAL A 1 80 ? 12.421 12.829 -15.239 1.00 71.25 80 VAL A C 1
ATOM 621 O O . VAL A 1 80 ? 12.024 13.356 -16.280 1.00 71.25 80 VAL A O 1
ATOM 624 N N . PRO A 1 81 ? 12.504 11.496 -15.093 1.00 67.38 81 PRO A N 1
ATOM 625 C CA . PRO A 1 81 ? 12.262 10.591 -16.210 1.00 67.38 81 PRO A CA 1
ATOM 626 C C . PRO A 1 81 ? 10.878 10.807 -16.833 1.00 67.38 81 PRO A C 1
ATOM 628 O O . PRO A 1 81 ? 9.851 10.733 -16.156 1.00 67.38 81 PRO A O 1
ATOM 631 N N . SER A 1 82 ? 10.857 11.108 -18.130 1.00 64.69 82 SER A N 1
ATOM 632 C CA . SER A 1 82 ? 9.642 11.185 -18.941 1.00 64.69 82 SER A CA 1
ATOM 633 C C . SER A 1 82 ? 9.454 9.872 -19.694 1.00 64.69 82 SER A C 1
ATOM 635 O O . SER A 1 82 ? 10.391 9.429 -20.350 1.00 64.69 82 SER A O 1
ATOM 637 N N . GLY A 1 83 ? 8.259 9.279 -19.650 1.00 61.66 83 GLY A N 1
ATOM 638 C CA . GLY A 1 83 ? 7.925 8.090 -20.451 1.00 61.66 83 GLY A CA 1
ATOM 639 C C . GLY A 1 83 ? 7.821 6.771 -19.680 1.00 61.66 83 GLY A C 1
ATOM 640 O O . GLY A 1 83 ? 7.251 5.831 -20.213 1.00 61.66 83 GLY A O 1
ATOM 641 N N . HIS A 1 84 ? 8.236 6.722 -18.412 1.00 68.75 84 HIS A N 1
ATOM 642 C CA . HIS A 1 84 ? 8.125 5.537 -17.538 1.00 68.75 84 HIS A CA 1
ATOM 643 C C . HIS A 1 84 ? 6.724 5.367 -16.913 1.00 68.75 84 HIS A C 1
ATOM 645 O O . HIS A 1 84 ? 6.584 5.014 -15.747 1.00 68.75 84 HIS A O 1
ATOM 651 N N . GLY A 1 85 ? 5.664 5.793 -17.607 1.00 75.19 85 GLY A N 1
ATOM 652 C CA . GLY A 1 85 ? 4.283 5.782 -17.090 1.00 75.19 85 GLY A CA 1
ATOM 653 C C . GLY A 1 85 ? 3.967 6.770 -15.949 1.00 75.19 85 GLY A C 1
ATOM 654 O O . GLY A 1 85 ? 2.797 7.052 -15.699 1.00 75.19 85 GLY A O 1
ATOM 655 N N . LEU A 1 86 ? 4.971 7.361 -15.288 1.00 83.25 86 LEU A N 1
ATOM 656 C CA . LEU A 1 86 ? 4.766 8.340 -14.214 1.00 83.25 86 LEU A CA 1
ATOM 657 C C . LEU A 1 86 ? 4.105 9.634 -14.715 1.00 83.25 86 LEU A C 1
ATOM 659 O O . LEU A 1 86 ? 4.495 10.207 -15.735 1.00 83.25 86 LEU A O 1
ATOM 663 N N . THR A 1 87 ? 3.165 10.172 -13.929 1.00 84.81 87 THR A N 1
ATOM 664 C CA . THR A 1 87 ? 2.462 11.428 -14.250 1.00 84.81 87 THR A CA 1
ATOM 665 C C . THR A 1 87 ? 2.877 12.561 -13.312 1.00 84.81 87 THR A C 1
ATOM 667 O O . THR A 1 87 ? 2.143 12.981 -12.417 1.00 84.81 87 THR A O 1
ATOM 670 N N . LEU A 1 88 ? 4.103 13.055 -13.488 1.00 84.38 88 LEU A N 1
ATOM 671 C CA . LEU A 1 88 ? 4.697 14.024 -12.565 1.00 84.38 88 LEU A CA 1
ATOM 672 C C . LEU A 1 88 ? 4.423 15.475 -12.973 1.00 84.38 88 LEU A C 1
ATOM 674 O O . LEU A 1 88 ? 4.629 15.884 -14.114 1.00 84.38 88 LEU A O 1
ATOM 678 N N . ARG A 1 89 ? 4.033 16.297 -11.995 1.00 84.50 89 ARG A N 1
ATOM 679 C CA . ARG A 1 89 ? 3.889 17.752 -12.142 1.00 84.50 89 ARG A CA 1
ATOM 680 C C . ARG A 1 89 ? 4.526 18.477 -10.964 1.00 84.50 89 ARG A C 1
ATOM 682 O O . ARG A 1 89 ? 4.452 18.029 -9.824 1.00 84.50 89 ARG A O 1
ATOM 689 N N . LYS A 1 90 ? 5.096 19.656 -11.213 1.00 81.50 90 LYS A N 1
ATOM 690 C CA . LYS A 1 90 ? 5.576 20.535 -10.143 1.00 81.50 90 LYS A CA 1
ATOM 691 C C . LYS A 1 90 ? 4.402 21.237 -9.457 1.00 81.50 90 LYS A C 1
ATOM 693 O O . LYS A 1 90 ? 3.609 21.918 -10.107 1.00 81.50 90 LYS A O 1
ATOM 698 N N . SER A 1 91 ? 4.301 21.097 -8.139 1.00 82.81 91 SER A N 1
ATOM 699 C CA . SER A 1 91 ? 3.285 21.741 -7.302 1.00 82.81 91 SER A CA 1
ATOM 700 C C . SER A 1 91 ? 3.874 22.078 -5.936 1.00 82.81 91 SER A C 1
ATOM 702 O O . SER A 1 91 ? 4.530 21.243 -5.326 1.00 82.81 91 SER A O 1
ATOM 704 N N . ARG A 1 92 ? 3.654 23.304 -5.438 1.00 81.81 92 ARG A N 1
ATOM 705 C CA . ARG A 1 92 ? 4.170 23.769 -4.128 1.00 81.81 92 ARG A CA 1
ATOM 706 C C . ARG A 1 92 ? 5.685 23.549 -3.951 1.00 81.81 92 ARG A C 1
ATOM 708 O O . ARG A 1 92 ? 6.149 23.219 -2.867 1.00 81.81 92 ARG A O 1
ATOM 715 N N . GLY A 1 93 ? 6.450 23.692 -5.034 1.00 77.06 93 GLY A N 1
ATOM 716 C CA . GLY A 1 93 ? 7.906 23.520 -5.020 1.00 77.06 93 GLY A CA 1
ATOM 717 C C . GLY A 1 93 ? 8.407 22.070 -4.978 1.00 77.06 93 GLY A C 1
ATOM 718 O O . GLY A 1 93 ? 9.617 21.879 -4.942 1.00 77.06 93 GLY A O 1
ATOM 719 N N . ILE A 1 94 ? 7.521 21.070 -5.038 1.00 80.00 94 ILE A N 1
ATOM 720 C CA . ILE A 1 94 ? 7.865 19.638 -5.079 1.00 80.00 94 ILE A CA 1
ATOM 721 C C . ILE A 1 94 ? 7.256 18.962 -6.315 1.00 80.00 94 ILE A C 1
ATOM 723 O O . ILE A 1 94 ? 6.299 19.475 -6.903 1.00 80.00 94 ILE A O 1
ATOM 727 N N . TRP A 1 95 ? 7.805 17.819 -6.723 1.00 83.81 95 TRP A N 1
ATOM 728 C CA . TRP A 1 95 ? 7.191 16.966 -7.742 1.00 83.81 95 TRP A CA 1
ATOM 729 C C . TRP A 1 95 ? 6.099 16.121 -7.099 1.00 83.81 95 TRP A C 1
ATOM 731 O O . TRP A 1 95 ? 6.342 15.455 -6.096 1.00 83.81 95 TRP A O 1
ATOM 741 N N . VAL A 1 96 ? 4.894 16.192 -7.656 1.00 88.31 96 VAL A N 1
ATOM 742 C CA . VAL A 1 96 ? 3.744 15.393 -7.231 1.00 88.31 96 VAL A CA 1
ATOM 743 C C . VAL A 1 96 ? 3.319 14.472 -8.362 1.00 88.31 96 VAL A C 1
ATOM 745 O O . VAL A 1 96 ? 3.387 14.868 -9.528 1.00 88.31 96 VAL A O 1
ATOM 748 N N . ASP A 1 97 ? 2.853 13.278 -8.016 1.00 89.94 97 ASP A N 1
ATOM 749 C CA . ASP A 1 97 ? 2.212 12.379 -8.971 1.00 89.94 97 ASP A CA 1
ATOM 750 C C . ASP A 1 97 ? 0.722 12.706 -9.058 1.00 89.94 97 ASP A C 1
ATOM 752 O O . ASP A 1 97 ? 0.035 12.831 -8.040 1.00 89.94 97 ASP A O 1
ATOM 756 N N . THR A 1 98 ? 0.226 12.927 -10.270 1.00 91.06 98 THR A N 1
ATOM 757 C CA . THR A 1 98 ? -1.175 13.291 -10.499 1.00 91.06 98 THR A CA 1
ATOM 758 C C . THR A 1 98 ? -2.091 12.077 -10.612 1.00 91.06 98 THR A C 1
ATOM 76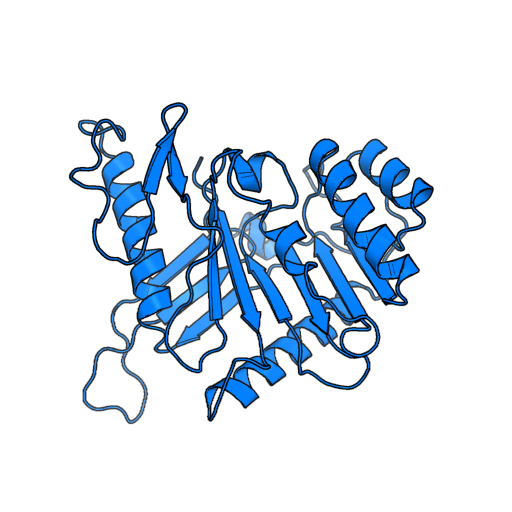0 O O . THR A 1 98 ? -3.290 12.202 -10.345 1.00 91.06 98 THR A O 1
ATOM 763 N N . ALA A 1 99 ? -1.539 10.909 -10.941 1.00 91.31 99 ALA A N 1
ATOM 764 C CA . ALA A 1 99 ? -2.279 9.666 -11.040 1.00 91.31 99 ALA A CA 1
ATOM 765 C C . ALA A 1 99 ? -2.672 9.170 -9.650 1.00 91.31 99 ALA A C 1
ATOM 767 O O . ALA A 1 99 ? -1.918 9.273 -8.681 1.00 91.31 99 ALA A O 1
ATOM 768 N N . ILE A 1 100 ? -3.867 8.587 -9.561 1.00 92.56 100 ILE A N 1
ATOM 769 C CA . ILE A 1 100 ? -4.307 7.914 -8.339 1.00 92.56 100 ILE A CA 1
ATOM 770 C C . ILE A 1 100 ? -3.492 6.641 -8.086 1.00 92.56 100 ILE A C 1
ATOM 772 O O . ILE A 1 100 ? -3.201 6.333 -6.935 1.00 92.56 100 ILE A O 1
ATOM 776 N N . ARG A 1 101 ? -3.144 5.925 -9.162 1.00 94.00 101 ARG A N 1
ATOM 777 C CA . ARG A 1 101 ? -2.317 4.717 -9.203 1.00 94.00 101 ARG A CA 1
ATOM 778 C C . ARG A 1 101 ? -1.829 4.472 -10.630 1.00 94.00 101 ARG A C 1
ATOM 780 O O . ARG A 1 101 ? -2.486 4.914 -11.572 1.00 94.00 101 ARG A O 1
ATOM 787 N N . HIS A 1 102 ? -0.781 3.675 -10.756 1.00 95.50 102 HIS A N 1
ATOM 788 C CA . HIS A 1 102 ? -0.274 3.098 -11.997 1.00 95.50 102 HIS A CA 1
ATOM 789 C C . HIS A 1 102 ? -0.457 1.587 -11.928 1.00 95.50 102 HIS A C 1
ATOM 791 O O . HIS A 1 102 ? -0.070 0.979 -10.932 1.00 95.50 102 HIS A O 1
ATOM 797 N N . TYR A 1 103 ? -1.090 0.988 -12.934 1.00 95.62 103 TYR A N 1
ATOM 798 C CA . TYR A 1 103 ? -1.091 -0.472 -13.066 1.00 95.62 103 TYR A CA 1
ATOM 799 C C . TYR A 1 103 ? 0.279 -0.931 -13.559 1.00 95.62 103 TYR A C 1
ATOM 801 O O . TYR A 1 103 ? 0.934 -0.185 -14.288 1.00 95.62 103 TYR A O 1
ATOM 809 N N . THR A 1 104 ? 0.705 -2.118 -13.134 1.00 96.44 104 THR A N 1
ATOM 810 C CA . THR A 1 104 ? 1.966 -2.707 -13.598 1.00 96.44 104 THR A CA 1
ATOM 811 C C . THR A 1 104 ? 1.693 -3.723 -14.709 1.00 96.44 104 THR A C 1
ATOM 813 O O . THR A 1 104 ? 0.720 -3.529 -15.447 1.00 96.44 104 THR A O 1
ATOM 816 N N . ASP A 1 105 ? 2.533 -4.749 -14.884 1.00 96.44 105 ASP A N 1
ATOM 817 C CA . ASP A 1 105 ? 2.381 -5.661 -16.017 1.00 96.44 105 ASP A CA 1
ATOM 818 C C . ASP A 1 105 ? 0.983 -6.316 -16.050 1.00 96.44 105 ASP A C 1
ATOM 820 O O . ASP A 1 105 ? 0.359 -6.536 -14.998 1.00 96.44 105 ASP A O 1
ATOM 824 N N . PRO A 1 106 ? 0.467 -6.627 -17.257 1.00 95.88 106 PRO A N 1
ATOM 825 C CA . PRO A 1 106 ? -0.797 -7.333 -17.421 1.00 95.88 106 PRO A CA 1
ATOM 826 C C . PRO A 1 106 ? -0.869 -8.603 -16.572 1.00 95.88 106 PRO A C 1
ATOM 828 O O . PRO A 1 106 ? 0.146 -9.217 -16.259 1.00 95.88 106 PRO A O 1
ATOM 831 N N . ASP A 1 107 ? -2.087 -8.995 -16.200 1.00 96.38 107 ASP A N 1
ATOM 832 C CA . ASP A 1 107 ? -2.377 -10.262 -15.515 1.00 96.38 107 ASP A CA 1
ATOM 833 C C . ASP A 1 107 ? -1.747 -10.456 -14.125 1.00 96.38 107 ASP A C 1
ATOM 835 O O . ASP A 1 107 ? -2.058 -11.435 -13.451 1.00 96.38 107 ASP A O 1
ATOM 839 N N . ARG A 1 108 ? -0.940 -9.515 -13.620 1.00 96.69 108 ARG A N 1
ATOM 840 C CA . ARG A 1 108 ? -0.358 -9.592 -12.267 1.00 96.69 108 ARG A CA 1
ATOM 841 C C . ARG A 1 108 ? -1.307 -9.149 -11.158 1.00 96.69 108 ARG A C 1
ATOM 843 O O . ARG A 1 108 ? -1.128 -9.492 -9.991 1.00 96.69 108 ARG A O 1
ATOM 850 N N . GLY A 1 109 ? -2.312 -8.345 -11.505 1.00 97.12 109 GLY A N 1
ATOM 851 C CA . GLY A 1 109 ? -3.223 -7.737 -10.532 1.00 97.12 109 GLY A CA 1
ATOM 852 C C . GLY A 1 109 ? -2.565 -6.686 -9.630 1.00 97.12 109 GLY A C 1
ATOM 853 O O . GLY A 1 109 ? -3.127 -6.322 -8.597 1.00 97.12 109 GLY A O 1
ATOM 854 N N . THR A 1 110 ? -1.395 -6.178 -10.007 1.00 97.94 110 THR A N 1
ATOM 855 C CA . THR A 1 110 ? -0.600 -5.223 -9.233 1.00 97.94 110 THR A CA 1
ATOM 856 C C . THR A 1 110 ? -0.769 -3.786 -9.721 1.00 97.94 110 THR A C 1
ATOM 858 O O . THR A 1 110 ? -0.968 -3.496 -10.903 1.00 97.94 110 THR A O 1
ATOM 861 N N . ALA A 1 111 ? -0.723 -2.854 -8.774 1.00 97.25 111 ALA A N 1
ATOM 862 C CA . ALA A 1 111 ? -0.703 -1.422 -9.030 1.00 97.25 111 ALA A CA 1
ATOM 863 C C . ALA A 1 111 ? 0.085 -0.701 -7.933 1.00 97.25 111 ALA A C 1
ATOM 865 O O . ALA A 1 111 ? 0.136 -1.166 -6.796 1.00 97.25 111 ALA A O 1
ATOM 866 N N . ILE A 1 112 ? 0.638 0.466 -8.241 1.00 96.81 112 ILE A N 1
ATOM 867 C CA . ILE A 1 112 ? 1.379 1.299 -7.294 1.00 96.81 112 ILE A CA 1
ATOM 868 C C . ILE A 1 112 ? 0.859 2.733 -7.314 1.00 96.81 112 ILE A C 1
ATOM 870 O O . ILE A 1 112 ? 0.604 3.316 -8.365 1.00 96.81 112 ILE A O 1
ATOM 874 N N . ALA A 1 113 ? 0.675 3.314 -6.136 1.00 95.81 113 ALA A N 1
ATOM 875 C CA . ALA A 1 113 ? 0.331 4.716 -5.969 1.00 95.81 113 ALA A CA 1
ATOM 876 C C . ALA A 1 113 ? 1.485 5.443 -5.293 1.00 95.81 113 ALA A C 1
ATOM 878 O O . ALA A 1 113 ? 1.858 5.092 -4.172 1.00 95.81 113 ALA A O 1
ATOM 879 N N . PHE A 1 114 ? 2.016 6.469 -5.955 1.00 94.62 114 PHE A N 1
ATOM 880 C CA . PHE A 1 114 ? 3.062 7.316 -5.399 1.00 94.62 114 PHE A CA 1
ATOM 881 C C . PHE A 1 114 ? 2.478 8.536 -4.711 1.00 94.62 114 PHE A C 1
ATOM 883 O O . PHE A 1 114 ? 1.480 9.112 -5.144 1.00 94.62 114 PHE A O 1
ATOM 890 N N . SER A 1 115 ? 3.153 8.971 -3.658 1.00 93.56 115 SER A N 1
ATOM 891 C CA . SER A 1 115 ? 2.969 10.281 -3.062 1.00 93.56 115 SER A CA 1
ATOM 892 C C . SER A 1 115 ? 4.285 11.076 -3.143 1.00 93.56 115 SER A C 1
ATOM 894 O O . SER A 1 115 ? 5.352 10.501 -3.396 1.00 93.56 115 SER A O 1
ATOM 896 N N . PRO A 1 116 ? 4.245 12.413 -3.014 1.00 92.25 116 PRO A N 1
ATOM 897 C CA . PRO A 1 116 ? 3.080 13.246 -2.715 1.00 92.25 116 PRO A CA 1
ATOM 898 C C . PRO A 1 116 ? 2.109 13.366 -3.903 1.00 92.25 116 PRO A C 1
ATOM 900 O O . PRO A 1 116 ? 2.534 13.481 -5.046 1.00 92.25 116 PRO A O 1
ATOM 903 N N . GLN A 1 117 ? 0.802 13.406 -3.628 1.00 91.88 117 GLN A N 1
ATOM 904 C CA . GLN A 1 117 ? -0.250 13.659 -4.629 1.00 91.88 117 GLN A CA 1
ATOM 905 C C . GLN A 1 117 ? -0.871 15.056 -4.436 1.00 91.88 117 GLN A C 1
ATOM 907 O O . GLN A 1 117 ? -1.002 15.506 -3.285 1.00 91.88 117 GLN A O 1
ATOM 912 N N . PRO A 1 118 ? -1.308 15.758 -5.504 1.00 90.38 118 PRO A N 1
ATOM 913 C CA . PRO A 1 118 ? -1.986 17.046 -5.377 1.00 90.38 118 PRO A CA 1
ATOM 914 C C . PRO A 1 118 ? -3.335 16.892 -4.663 1.00 90.38 118 PRO A C 1
ATOM 916 O O . PRO A 1 118 ? -3.935 15.821 -4.658 1.00 90.38 118 PRO A O 1
ATOM 919 N N . THR A 1 119 ? -3.845 17.973 -4.069 1.00 88.12 119 THR A N 1
ATOM 920 C CA . THR A 1 119 ? -5.121 17.957 -3.327 1.00 88.12 119 THR A CA 1
ATOM 921 C C . THR A 1 119 ? -6.331 17.616 -4.195 1.00 88.12 119 THR A C 1
ATOM 923 O O . THR A 1 119 ? -7.335 17.162 -3.659 1.00 88.12 119 THR A O 1
ATOM 926 N N . SER A 1 120 ? -6.228 17.808 -5.513 1.00 89.62 120 SER A N 1
ATOM 927 C CA . SER A 1 120 ? -7.226 17.393 -6.502 1.00 89.62 120 SER A CA 1
ATOM 928 C C . SER A 1 120 ? -7.271 15.880 -6.721 1.00 89.62 120 SER A C 1
ATOM 930 O O . SER A 1 120 ? -8.292 15.367 -7.164 1.00 89.62 120 SER A O 1
ATOM 932 N N . THR A 1 121 ? -6.186 15.160 -6.425 1.00 90.81 121 THR A N 1
ATOM 933 C CA . THR A 1 121 ? -6.156 13.698 -6.520 1.00 90.81 121 THR A CA 1
ATOM 934 C C . THR A 1 121 ? -6.788 13.109 -5.266 1.00 90.81 121 THR A C 1
ATOM 936 O O . THR A 1 121 ? -6.425 13.463 -4.130 1.00 90.81 121 THR A O 1
ATOM 939 N N . ALA A 1 122 ? -7.744 12.207 -5.490 1.00 90.00 122 ALA A N 1
ATOM 940 C CA . ALA A 1 122 ? -8.432 11.480 -4.438 1.00 90.00 122 ALA A CA 1
ATOM 941 C C . ALA A 1 122 ? -7.438 10.766 -3.512 1.00 90.00 122 ALA A C 1
ATOM 943 O O . ALA A 1 122 ? -6.334 10.393 -3.898 1.00 90.00 122 ALA A O 1
ATOM 944 N N . ASP A 1 123 ? -7.834 10.597 -2.259 1.00 91.25 123 ASP A N 1
ATOM 945 C CA . ASP A 1 123 ? -7.021 9.910 -1.269 1.00 91.25 123 ASP A CA 1
ATOM 946 C C . ASP A 1 123 ? -6.931 8.416 -1.593 1.00 91.25 123 ASP A C 1
ATOM 948 O O . ASP A 1 123 ? -7.943 7.712 -1.549 1.00 91.25 123 ASP A O 1
ATOM 952 N N . TYR A 1 124 ? -5.721 7.934 -1.895 1.00 90.25 124 TYR A N 1
ATOM 953 C CA . TYR A 1 124 ? -5.525 6.569 -2.377 1.00 90.25 124 TYR A CA 1
ATOM 954 C C . TYR A 1 124 ? -6.127 5.501 -1.455 1.00 90.25 124 TYR A C 1
ATOM 956 O O . TYR A 1 124 ? -6.837 4.614 -1.929 1.00 90.25 124 TYR A O 1
ATOM 964 N N . TYR A 1 125 ? -5.913 5.609 -0.138 1.00 90.31 125 TYR A N 1
ATOM 965 C CA . TYR A 1 125 ? -6.452 4.640 0.820 1.00 90.31 125 TYR A CA 1
ATOM 966 C C . TYR A 1 125 ? -7.979 4.631 0.827 1.00 90.31 125 TYR A C 1
ATOM 968 O O . TYR A 1 125 ? -8.582 3.564 0.866 1.00 90.31 125 TYR A O 1
ATOM 976 N N . ILE A 1 126 ? -8.602 5.812 0.778 1.00 91.19 126 ILE A N 1
ATOM 977 C CA . ILE A 1 126 ? -10.066 5.920 0.757 1.00 91.19 126 ILE A CA 1
ATOM 978 C C . ILE A 1 126 ? -10.612 5.346 -0.549 1.00 91.19 126 ILE A C 1
ATOM 980 O O . ILE A 1 126 ? -11.559 4.570 -0.506 1.00 91.19 126 ILE A O 1
ATOM 984 N N . SER A 1 127 ? -9.954 5.625 -1.676 1.00 91.94 127 SER A N 1
ATOM 985 C CA . SER A 1 127 ? -10.373 5.108 -2.982 1.00 91.94 127 SER A CA 1
ATOM 986 C C . SER A 1 127 ? -10.320 3.583 -3.097 1.00 91.94 127 SER A C 1
ATOM 988 O O . SER A 1 127 ? -10.990 3.007 -3.947 1.00 91.94 127 SER A O 1
ATOM 990 N N . GLN A 1 128 ? -9.554 2.893 -2.241 1.00 91.38 128 GLN A N 1
ATOM 991 C CA . GLN A 1 128 ? -9.592 1.428 -2.207 1.00 91.38 128 GLN A CA 1
ATOM 992 C C . GLN A 1 128 ? -10.856 0.890 -1.526 1.00 91.38 128 GLN A C 1
ATOM 994 O O . GLN A 1 128 ? -11.218 -0.263 -1.745 1.00 91.38 128 GLN A O 1
ATOM 999 N N . PHE A 1 129 ? -11.554 1.699 -0.731 1.00 93.88 129 PHE A N 1
ATOM 1000 C CA . PHE A 1 129 ? -12.841 1.316 -0.152 1.00 93.88 129 PHE A CA 1
ATOM 1001 C C . PHE A 1 129 ? -14.020 1.574 -1.090 1.00 93.88 129 PHE A C 1
ATOM 1003 O O . PHE A 1 129 ? -15.103 1.019 -0.870 1.00 93.88 129 PHE A O 1
ATOM 1010 N N . ASP A 1 130 ? -13.805 2.365 -2.141 1.00 88.56 130 ASP A N 1
ATOM 1011 C CA . ASP A 1 130 ? -14.779 2.539 -3.208 1.00 88.56 130 ASP A CA 1
ATOM 1012 C C . ASP A 1 130 ? -15.011 1.185 -3.893 1.00 88.56 130 ASP A C 1
ATOM 1014 O O . ASP A 1 130 ? -14.079 0.417 -4.146 1.00 88.56 130 ASP A O 1
ATOM 1018 N N . GLY A 1 131 ? -16.279 0.847 -4.126 1.00 84.38 131 GLY A N 1
ATOM 1019 C CA . GLY A 1 131 ? -16.660 -0.423 -4.748 1.00 84.38 131 GLY A CA 1
ATOM 1020 C C . GLY A 1 131 ? -16.496 -1.670 -3.872 1.00 84.38 131 GLY A C 1
ATOM 1021 O O . GLY A 1 131 ? -16.753 -2.765 -4.358 1.00 84.38 131 GLY A O 1
ATOM 1022 N N . VAL A 1 132 ? -16.114 -1.550 -2.591 1.00 96.06 132 VAL A N 1
ATOM 1023 C CA . VAL A 1 132 ? -16.190 -2.694 -1.662 1.00 96.06 132 VAL A CA 1
ATOM 1024 C C . VAL A 1 132 ? -17.646 -3.120 -1.524 1.00 96.06 132 VAL A C 1
ATOM 1026 O O . VAL A 1 132 ? -18.457 -2.347 -1.008 1.00 96.06 132 VAL A O 1
ATOM 1029 N N . ASP A 1 133 ? -17.960 -4.340 -1.942 1.00 95.94 133 ASP A N 1
ATOM 1030 C CA . ASP A 1 133 ? -19.236 -4.996 -1.674 1.00 95.94 133 ASP A CA 1
ATOM 1031 C C . ASP A 1 133 ? -19.108 -5.837 -0.402 1.00 95.94 133 ASP A C 1
ATOM 1033 O O . ASP A 1 133 ? -18.418 -6.849 -0.401 1.00 95.94 133 ASP A O 1
ATOM 1037 N N . CYS A 1 134 ? -19.771 -5.443 0.686 1.00 97.19 134 CYS A N 1
ATOM 1038 C CA . CYS A 1 134 ? -19.676 -6.156 1.961 1.00 97.19 134 CYS A CA 1
ATOM 1039 C C . CYS A 1 134 ? -20.341 -7.545 1.953 1.00 97.19 134 CYS A C 1
ATOM 1041 O O . CYS A 1 134 ? -20.119 -8.307 2.895 1.00 97.19 134 CYS A O 1
ATOM 1043 N N . ALA A 1 135 ? -21.117 -7.896 0.920 1.00 95.81 135 ALA A N 1
ATOM 1044 C CA . ALA A 1 135 ? -21.595 -9.265 0.724 1.00 95.81 135 ALA A CA 1
ATOM 1045 C C . ALA A 1 135 ? -20.470 -10.204 0.250 1.00 95.81 135 ALA A C 1
ATOM 1047 O O . ALA A 1 135 ? -20.482 -11.391 0.573 1.00 95.81 135 ALA A O 1
ATOM 1048 N N . VAL A 1 136 ? -19.481 -9.667 -0.471 1.00 95.75 136 VAL A N 1
ATOM 1049 C CA . VAL A 1 136 ? -18.345 -10.417 -1.029 1.00 95.75 136 VAL A CA 1
ATOM 1050 C C . VAL A 1 136 ? -17.078 -10.166 -0.209 1.00 95.75 136 VAL A C 1
ATOM 1052 O O . VAL A 1 136 ? -16.484 -11.089 0.338 1.00 95.75 136 VAL A O 1
ATOM 1055 N N . ASP A 1 137 ? -16.689 -8.905 -0.060 1.00 96.81 137 ASP A N 1
ATOM 1056 C CA . ASP A 1 137 ? -15.535 -8.406 0.690 1.00 96.81 137 ASP A CA 1
ATOM 1057 C C . ASP A 1 137 ? -15.908 -8.087 2.143 1.00 96.81 137 ASP A C 1
ATOM 1059 O O . ASP A 1 137 ? -15.681 -6.992 2.665 1.00 96.81 137 ASP A O 1
ATOM 1063 N N . SER A 1 138 ? -16.516 -9.061 2.817 1.00 97.38 138 SER A N 1
ATOM 1064 C CA . SER A 1 138 ? -17.086 -8.866 4.149 1.00 97.38 138 SER A CA 1
ATOM 1065 C C . SER A 1 138 ? -16.043 -8.615 5.245 1.00 97.38 138 SER A C 1
ATOM 1067 O O . SER A 1 138 ? -16.421 -8.322 6.376 1.00 97.38 138 SER A O 1
ATOM 1069 N N . ARG A 1 139 ? -14.743 -8.796 4.979 1.00 98.25 139 ARG A N 1
ATOM 1070 C CA . ARG A 1 139 ? -13.663 -8.689 5.967 1.00 98.25 139 ARG A CA 1
ATOM 1071 C C . ARG A 1 139 ? -12.674 -7.594 5.580 1.00 98.25 139 ARG A C 1
ATOM 1073 O O . ARG A 1 139 ? -12.042 -7.649 4.529 1.00 98.25 139 ARG A O 1
ATOM 1080 N N . ILE A 1 140 ? -12.462 -6.657 6.504 1.00 98.50 140 ILE A N 1
ATOM 1081 C CA . ILE A 1 140 ? -11.448 -5.607 6.393 1.00 98.50 140 ILE A CA 1
ATOM 1082 C C . ILE A 1 140 ? -10.537 -5.656 7.620 1.00 98.50 140 ILE A C 1
ATOM 1084 O O . ILE A 1 140 ? -10.992 -5.552 8.766 1.00 98.50 140 ILE A O 1
ATOM 1088 N N . ARG A 1 141 ? -9.236 -5.828 7.384 1.00 98.44 141 ARG A N 1
ATOM 1089 C CA . ARG A 1 141 ? -8.197 -5.871 8.420 1.00 98.44 141 ARG A CA 1
ATOM 1090 C C . ARG A 1 141 ? -7.141 -4.831 8.123 1.00 98.44 141 ARG A C 1
ATOM 1092 O O . ARG A 1 141 ? -6.566 -4.816 7.043 1.00 98.44 141 ARG A O 1
ATOM 1099 N N . ILE A 1 142 ? -6.901 -3.949 9.081 1.00 98.38 142 ILE A N 1
ATOM 1100 C CA . ILE A 1 142 ? -5.910 -2.883 8.959 1.00 98.38 142 ILE A CA 1
ATOM 1101 C C . ILE A 1 142 ? -4.845 -3.122 10.019 1.00 98.38 142 ILE A C 1
ATOM 1103 O O . ILE A 1 142 ? -5.186 -3.319 11.181 1.00 98.38 142 ILE A O 1
ATOM 1107 N N . ALA A 1 143 ? -3.575 -3.098 9.641 1.00 97.62 143 ALA A N 1
ATOM 1108 C CA . ALA A 1 143 ? -2.435 -3.068 10.549 1.00 97.62 143 ALA A CA 1
ATOM 1109 C C . ALA A 1 143 ? -1.610 -1.818 10.229 1.00 97.62 143 ALA A C 1
ATOM 1111 O O . ALA A 1 143 ? -1.168 -1.635 9.098 1.00 97.62 143 ALA A O 1
ATOM 1112 N N . MET A 1 144 ? -1.456 -0.907 11.190 1.00 96.69 144 MET A N 1
ATOM 1113 C CA . MET A 1 144 ? -0.922 0.425 10.904 1.00 9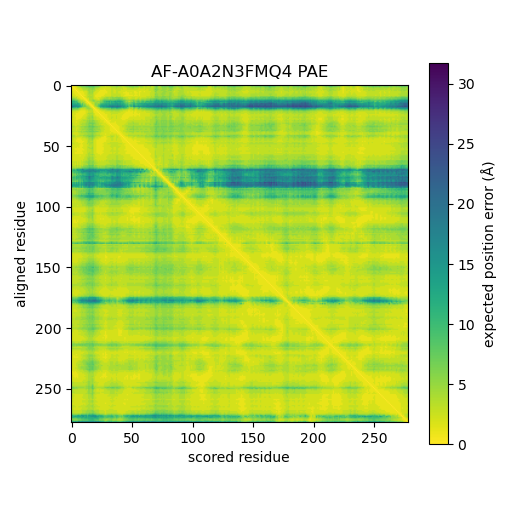6.69 144 MET A CA 1
ATOM 1114 C C . MET A 1 144 ? 0.047 0.916 11.974 1.00 96.69 144 MET A C 1
ATOM 1116 O O . MET A 1 144 ? -0.303 1.032 13.151 1.00 96.69 144 MET A O 1
ATOM 1120 N N . PHE A 1 145 ? 1.248 1.290 11.530 1.00 95.62 145 PHE A N 1
ATOM 1121 C CA . PHE A 1 145 ? 2.269 1.898 12.372 1.00 95.62 145 PHE A CA 1
ATOM 1122 C C . PHE A 1 145 ? 1.799 3.230 12.932 1.00 95.62 145 PHE A C 1
ATOM 1124 O O . PHE A 1 145 ? 1.834 3.423 14.141 1.00 95.62 145 PHE A O 1
ATOM 1131 N N . LYS A 1 146 ? 1.356 4.148 12.064 1.00 94.69 146 LYS A N 1
ATOM 1132 C CA . LYS A 1 146 ? 1.011 5.510 12.469 1.00 94.69 146 LYS A CA 1
ATOM 1133 C C . LYS A 1 146 ? -0.251 6.027 11.797 1.00 94.69 146 LYS A C 1
ATOM 1135 O O . LYS A 1 146 ? -0.425 5.898 10.584 1.00 94.69 146 LYS A O 1
ATOM 1140 N N . MET A 1 147 ? -1.087 6.687 12.598 1.00 95.25 147 MET A N 1
ATOM 1141 C CA . MET A 1 147 ? -2.288 7.392 12.159 1.00 95.25 147 MET A CA 1
ATOM 1142 C C . MET A 1 147 ? -2.336 8.793 12.782 1.00 95.25 147 MET A C 1
ATOM 1144 O O . MET A 1 147 ? -2.140 8.933 13.988 1.00 95.25 147 MET A O 1
ATOM 1148 N N . THR A 1 148 ? -2.581 9.833 11.978 1.00 94.50 148 THR A N 1
ATOM 1149 C CA . THR A 1 148 ? -2.694 11.224 12.472 1.00 94.50 148 THR A CA 1
ATOM 1150 C C . THR A 1 148 ? -4.141 11.677 12.608 1.00 94.50 148 THR A C 1
ATOM 1152 O O . THR A 1 148 ? -5.044 11.083 12.020 1.00 94.50 148 THR A O 1
ATOM 1155 N N . ASP A 1 149 ? -4.365 12.748 13.365 1.00 94.50 149 ASP A N 1
ATOM 1156 C CA . ASP A 1 149 ? -5.693 13.257 13.719 1.00 94.50 149 ASP A CA 1
ATOM 1157 C C . ASP A 1 149 ? -6.561 13.544 12.488 1.00 94.50 149 ASP A C 1
ATOM 1159 O O . ASP A 1 149 ? -7.670 13.017 12.377 1.00 94.50 149 ASP A O 1
ATOM 1163 N N . GLU A 1 150 ? -6.053 14.321 11.532 1.00 91.19 150 GLU A N 1
ATOM 1164 C CA . GLU A 1 150 ? -6.796 14.714 10.329 1.00 91.19 150 GLU A CA 1
ATOM 1165 C C . GLU A 1 150 ? -7.122 13.499 9.462 1.00 91.19 150 GLU A C 1
ATOM 1167 O O . GLU A 1 150 ? -8.239 13.355 8.966 1.00 91.19 150 GLU A O 1
ATOM 1172 N N . LYS A 1 151 ? -6.155 12.589 9.314 1.00 90.75 151 LYS A N 1
ATOM 1173 C CA . LYS A 1 151 ? -6.327 11.385 8.504 1.00 90.75 151 LYS A CA 1
ATOM 1174 C C . LYS A 1 151 ? -7.265 10.385 9.177 1.00 90.75 151 LYS A C 1
ATOM 1176 O O . LYS A 1 151 ? -8.048 9.736 8.491 1.00 90.75 151 LYS A O 1
ATOM 1181 N N . SER A 1 152 ? -7.262 10.302 10.508 1.00 92.94 152 SER A N 1
ATOM 1182 C CA . SER A 1 152 ? -8.242 9.504 11.249 1.00 92.94 152 SER A CA 1
ATOM 1183 C C . SER A 1 152 ? -9.666 10.001 10.989 1.00 92.94 152 SER A C 1
ATOM 1185 O O . SER A 1 152 ? -10.552 9.193 10.732 1.00 92.94 152 SER A O 1
ATOM 1187 N N . ALA A 1 153 ? -9.885 11.321 10.946 1.00 91.31 153 ALA A N 1
ATOM 1188 C CA . ALA A 1 153 ? -11.210 11.897 10.728 1.00 91.31 153 ALA A CA 1
ATOM 1189 C C . ALA A 1 153 ? -11.799 11.557 9.346 1.00 91.31 153 ALA A C 1
ATOM 1191 O O . ALA A 1 153 ? -13.013 11.385 9.225 1.00 91.31 153 ALA A O 1
ATOM 1192 N N . THR A 1 154 ? -10.966 11.440 8.307 1.00 91.12 154 THR A N 1
ATOM 1193 C CA . THR A 1 154 ? -11.422 11.052 6.961 1.00 91.12 154 THR A CA 1
ATOM 1194 C C . THR A 1 154 ? -11.549 9.538 6.807 1.00 91.12 154 THR A C 1
ATOM 1196 O O . THR A 1 154 ? -12.558 9.056 6.292 1.00 91.12 154 THR A O 1
ATOM 1199 N N . MET A 1 155 ? -10.581 8.770 7.313 1.00 92.62 155 MET A N 1
ATOM 1200 C CA . MET A 1 155 ? -10.602 7.305 7.250 1.00 92.62 155 MET A CA 1
ATOM 1201 C C . MET A 1 155 ? -11.791 6.718 8.009 1.00 92.62 155 MET A C 1
ATOM 1203 O O . MET A 1 155 ? -12.492 5.856 7.486 1.00 92.62 155 MET A O 1
ATOM 1207 N N . VAL A 1 156 ? -12.068 7.218 9.215 1.00 94.44 156 VAL A N 1
ATOM 1208 C CA . VAL A 1 156 ? -13.131 6.687 10.076 1.00 94.44 156 VAL A CA 1
ATOM 1209 C C . VAL A 1 156 ? -14.516 6.824 9.448 1.00 94.44 156 VAL A C 1
ATOM 1211 O O . VAL A 1 156 ? -15.329 5.919 9.602 1.00 94.44 156 VAL A O 1
ATOM 1214 N N . LYS A 1 157 ? -14.784 7.890 8.682 1.00 93.38 157 LYS A N 1
ATOM 1215 C CA . LYS A 1 157 ? -16.055 8.029 7.948 1.00 93.38 157 LYS A CA 1
ATOM 1216 C C . LYS A 1 157 ? -16.253 6.890 6.945 1.00 93.38 157 LYS A C 1
ATOM 1218 O O . LYS A 1 157 ? -17.324 6.287 6.907 1.00 93.38 157 LYS A O 1
ATOM 1223 N N . SER A 1 158 ? -15.208 6.567 6.186 1.00 95.00 158 SER A N 1
ATOM 1224 C CA . SER A 1 158 ? -15.229 5.488 5.191 1.00 95.00 158 SER A CA 1
ATOM 1225 C C . SER A 1 158 ? -15.390 4.118 5.856 1.00 95.00 158 SER A C 1
ATOM 1227 O O . SER A 1 158 ? -16.238 3.327 5.453 1.00 95.00 158 SER A O 1
ATOM 1229 N N . LEU A 1 159 ? -14.651 3.866 6.942 1.00 96.62 159 LEU A N 1
ATOM 1230 C CA . LEU A 1 159 ? -14.731 2.610 7.696 1.00 96.62 159 LEU A CA 1
ATOM 1231 C C . LEU A 1 159 ? -16.086 2.421 8.393 1.00 96.62 159 LEU A C 1
ATOM 1233 O O . LEU A 1 159 ? -16.643 1.328 8.362 1.00 96.62 159 LEU A O 1
ATOM 1237 N N . ALA A 1 160 ? -16.656 3.480 8.969 1.00 96.62 160 ALA A N 1
ATOM 1238 C CA . ALA A 1 160 ? -17.982 3.422 9.579 1.00 96.62 160 ALA A CA 1
ATOM 1239 C C . ALA A 1 160 ? -19.077 3.167 8.529 1.00 96.62 160 ALA A C 1
ATOM 1241 O O . ALA A 1 160 ? -20.035 2.447 8.801 1.00 96.62 160 ALA A O 1
ATOM 1242 N N . SER A 1 161 ? -18.932 3.724 7.320 1.00 95.88 161 SER A N 1
ATOM 1243 C CA . SER A 1 161 ? -19.820 3.417 6.191 1.00 95.88 161 SER A CA 1
ATOM 1244 C C . SER A 1 161 ? -19.745 1.936 5.805 1.00 95.88 161 SER A C 1
ATOM 1246 O O . SER A 1 161 ? -20.774 1.284 5.654 1.00 95.88 161 SER A O 1
ATOM 1248 N N . LEU A 1 162 ? -18.538 1.368 5.727 1.00 97.38 162 LEU A N 1
ATOM 1249 C CA . LEU A 1 162 ? -18.332 -0.062 5.472 1.00 97.38 162 LEU A CA 1
ATOM 1250 C C . LEU A 1 162 ? -18.982 -0.945 6.545 1.00 97.38 162 LEU A C 1
ATOM 1252 O O . LEU A 1 162 ? -19.697 -1.883 6.203 1.00 97.38 162 LEU A O 1
ATOM 1256 N N . GLN A 1 163 ? -18.815 -0.615 7.829 1.00 97.31 163 GLN A N 1
ATOM 1257 C CA . GLN A 1 163 ? -19.476 -1.354 8.912 1.00 97.31 163 GLN A CA 1
ATOM 1258 C C . GLN A 1 163 ? -21.001 -1.306 8.809 1.00 97.31 163 GLN A C 1
ATOM 1260 O O . GLN A 1 163 ? -21.660 -2.329 8.970 1.00 97.31 163 GLN A O 1
ATOM 1265 N N . LYS A 1 164 ? -21.575 -0.137 8.491 1.00 96.62 164 LYS A N 1
ATOM 1266 C CA . LYS A 1 164 ? -23.025 0.002 8.278 1.00 96.62 164 LYS A CA 1
ATOM 1267 C C . LYS A 1 164 ? -23.537 -0.847 7.113 1.00 96.62 164 LYS A C 1
ATOM 1269 O O . LYS A 1 164 ? -24.678 -1.285 7.156 1.00 96.62 164 LYS A O 1
ATOM 1274 N N . ARG A 1 165 ? -22.702 -1.083 6.097 1.00 96.88 165 ARG A N 1
ATOM 1275 C CA . ARG A 1 165 ? -23.008 -1.957 4.953 1.00 96.88 165 ARG A CA 1
ATOM 1276 C C . ARG A 1 165 ? -22.771 -3.446 5.236 1.00 96.88 165 ARG A C 1
ATOM 1278 O O . ARG A 1 165 ? -23.020 -4.258 4.356 1.00 96.88 165 ARG A O 1
ATOM 1285 N N . GLY A 1 166 ? -22.318 -3.810 6.438 1.00 97.19 166 GLY A N 1
ATOM 1286 C CA . GLY A 1 166 ? -22.153 -5.202 6.872 1.00 97.19 166 GLY A CA 1
ATOM 1287 C C . GLY A 1 166 ? -20.716 -5.727 6.858 1.00 97.19 166 GLY A C 1
ATOM 1288 O O . GLY A 1 166 ? -20.500 -6.887 7.199 1.00 97.19 166 GLY A O 1
ATOM 1289 N N . CYS A 1 167 ? -19.722 -4.906 6.506 1.00 98.31 167 CYS A N 1
ATOM 1290 C CA . CYS A 1 167 ? -18.324 -5.325 6.573 1.00 98.31 167 CYS A CA 1
ATOM 1291 C C . CYS A 1 167 ? -17.844 -5.435 8.032 1.00 98.31 167 CYS A C 1
ATOM 1293 O O . CYS A 1 167 ? -18.026 -4.526 8.845 1.00 98.31 167 CYS A O 1
ATOM 1295 N N . ASP A 1 168 ? -17.124 -6.507 8.345 1.00 98.12 168 ASP A N 1
ATOM 1296 C CA . ASP A 1 168 ? -16.366 -6.676 9.581 1.00 98.12 168 ASP A CA 1
ATOM 1297 C C . ASP A 1 168 ? -15.019 -5.948 9.466 1.00 98.12 168 ASP A C 1
ATOM 1299 O O . ASP A 1 168 ? -14.074 -6.440 8.841 1.00 98.12 168 ASP A O 1
ATOM 1303 N N . VAL A 1 169 ? -14.941 -4.761 10.070 1.00 98.44 169 VAL A N 1
ATOM 1304 C CA . VAL A 1 169 ? -13.758 -3.891 10.071 1.00 98.44 169 VAL A CA 1
ATOM 1305 C C . VAL A 1 169 ? -13.023 -3.992 11.404 1.00 98.44 169 VAL A C 1
ATOM 1307 O O . VAL A 1 169 ? -13.619 -3.763 12.455 1.00 98.44 169 VAL A O 1
ATOM 1310 N N . GLN A 1 170 ? -11.712 -4.254 11.369 1.00 98.12 170 GLN A N 1
ATOM 1311 C CA . GLN A 1 170 ? -10.856 -4.244 12.561 1.00 98.12 170 GLN A CA 1
ATOM 1312 C C . GLN A 1 170 ? -9.510 -3.571 12.287 1.00 98.12 170 GLN A C 1
ATOM 1314 O O . GLN A 1 170 ? -8.886 -3.803 11.248 1.00 98.12 170 GLN A O 1
ATOM 1319 N N . ILE A 1 171 ? -9.049 -2.764 13.246 1.00 98.06 171 ILE A N 1
ATOM 1320 C CA . ILE A 1 171 ? -7.761 -2.066 13.177 1.00 98.06 171 ILE A CA 1
ATOM 1321 C C . ILE A 1 171 ? -6.810 -2.581 14.260 1.00 98.06 171 ILE A C 1
ATOM 1323 O O . ILE A 1 171 ? -7.124 -2.606 15.448 1.00 98.06 171 ILE A O 1
ATOM 1327 N N . LEU A 1 172 ? -5.603 -2.937 13.850 1.00 97.69 172 LEU A N 1
ATOM 1328 C CA . LEU A 1 172 ? -4.465 -3.187 14.711 1.00 97.69 172 LEU A CA 1
ATOM 1329 C C . LEU A 1 172 ? -3.492 -2.012 14.588 1.00 97.69 172 LEU A C 1
ATOM 1331 O O . LEU A 1 172 ? -3.013 -1.690 13.503 1.00 97.69 172 LEU A O 1
ATOM 1335 N N . MET A 1 173 ? -3.227 -1.343 15.701 1.00 96.88 173 MET A N 1
ATOM 1336 C CA . MET A 1 173 ? -2.323 -0.198 15.768 1.00 96.88 173 MET A CA 1
ATOM 1337 C C . MET A 1 173 ? -0.997 -0.620 16.398 1.00 96.88 173 MET A C 1
ATOM 1339 O O . MET A 1 173 ? -0.963 -1.509 17.252 1.00 96.88 173 MET A O 1
ATOM 1343 N N . SER A 1 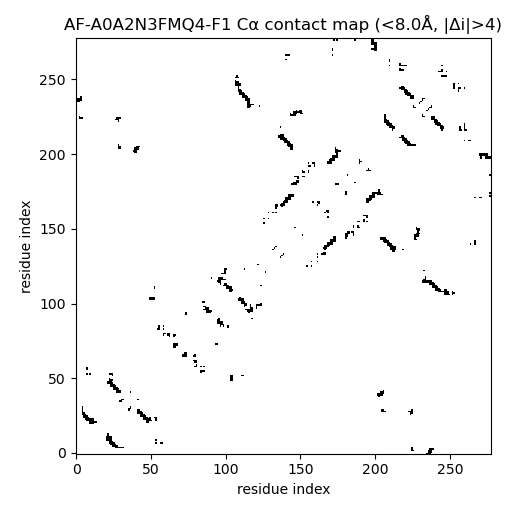174 ? 0.100 0.030 16.016 1.00 95.38 174 SER A N 1
ATOM 1344 C CA . SER A 1 174 ? 1.383 -0.229 16.671 1.00 95.38 174 SER A CA 1
ATOM 1345 C C . SER A 1 174 ? 1.355 0.131 18.143 1.00 95.38 174 SER A C 1
ATOM 1347 O O . SER A 1 174 ? 0.797 1.149 18.540 1.00 95.38 174 SER A O 1
ATOM 1349 N N . ARG A 1 175 ? 2.069 -0.634 18.966 1.00 92.00 175 ARG A N 1
ATOM 1350 C CA . ARG A 1 175 ? 2.471 -0.138 20.280 1.00 92.00 175 ARG A CA 1
ATOM 1351 C C . ARG A 1 175 ? 3.451 1.027 20.113 1.00 92.00 175 ARG A C 1
ATOM 1353 O O . ARG A 1 175 ? 4.382 0.943 19.312 1.00 92.00 175 ARG A O 1
ATOM 1360 N N . SER A 1 176 ? 3.267 2.093 20.886 1.00 86.56 176 SER A N 1
ATOM 1361 C CA . SER A 1 176 ? 4.226 3.200 20.951 1.00 86.56 176 SER A CA 1
ATOM 1362 C C . SER A 1 176 ? 5.576 2.719 21.490 1.00 86.56 176 SER A C 1
ATOM 1364 O O . SER A 1 176 ? 5.636 2.073 22.539 1.00 86.56 176 SER A O 1
ATOM 1366 N N . TYR A 1 177 ? 6.659 3.072 20.799 1.00 84.56 177 TYR A N 1
ATOM 1367 C CA . TYR A 1 177 ? 8.034 2.864 21.255 1.00 84.56 177 TYR A CA 1
ATOM 1368 C C . TYR A 1 177 ? 8.923 3.975 20.705 1.00 84.56 177 TYR A C 1
ATOM 1370 O O . TYR A 1 177 ? 9.043 4.125 19.493 1.00 84.56 177 TYR A O 1
ATOM 1378 N N . GLY A 1 178 ? 9.477 4.815 21.582 1.00 78.50 178 GLY A N 1
ATOM 1379 C CA . GLY A 1 178 ? 10.344 5.944 21.206 1.00 78.50 178 GLY A CA 1
ATOM 1380 C C . GLY A 1 178 ? 9.700 7.042 20.340 1.00 78.50 178 GLY A C 1
ATOM 1381 O O . GLY A 1 178 ? 10.301 8.092 20.151 1.00 78.50 178 GLY A O 1
ATOM 1382 N N . SER A 1 179 ? 8.487 6.838 19.820 1.00 77.56 179 SER A N 1
ATOM 1383 C CA . SER A 1 179 ? 7.769 7.787 18.972 1.00 77.56 179 SER A CA 1
ATOM 1384 C C . SER A 1 179 ? 6.258 7.706 19.186 1.00 77.56 179 SER A C 1
ATOM 1386 O O . SER A 1 179 ? 5.706 6.655 19.522 1.00 77.56 179 SER A O 1
ATOM 1388 N N . THR A 1 180 ? 5.585 8.842 18.983 1.00 81.50 180 THR A N 1
ATOM 1389 C CA . THR A 1 180 ? 4.120 8.908 19.011 1.00 81.50 180 THR A CA 1
ATOM 1390 C C . THR A 1 180 ? 3.562 8.389 17.687 1.00 81.50 180 THR A C 1
ATOM 1392 O O . THR A 1 180 ? 3.752 8.999 16.626 1.00 81.50 180 THR A O 1
ATOM 1395 N N . VAL A 1 181 ? 2.858 7.262 17.769 1.00 90.44 181 VAL A N 1
ATOM 1396 C CA . VAL A 1 181 ? 2.219 6.562 16.642 1.00 90.44 181 VAL A CA 1
ATOM 1397 C C . VAL A 1 181 ? 0.767 6.996 16.412 1.00 90.44 181 VAL A C 1
ATOM 1399 O O . VAL A 1 181 ? 0.248 6.887 15.304 1.00 90.44 181 VAL A O 1
ATOM 1402 N N . PHE A 1 182 ? 0.116 7.547 17.431 1.00 93.88 182 PHE A N 1
ATOM 1403 C CA . PHE A 1 182 ? -1.218 8.142 17.359 1.00 93.88 182 PHE A CA 1
ATOM 1404 C C . PHE A 1 182 ? -1.446 9.020 18.589 1.00 93.88 182 PHE A C 1
ATOM 1406 O O . PHE A 1 182 ? -0.787 8.853 19.614 1.00 93.88 182 PHE A O 1
ATOM 1413 N N . SER A 1 183 ? -2.382 9.958 18.491 1.00 93.75 183 SER A N 1
ATOM 1414 C CA . SER A 1 183 ? -2.782 10.799 19.617 1.00 93.75 183 SER A CA 1
ATOM 1415 C C . SER A 1 183 ? -3.982 10.203 20.364 1.00 93.75 183 SER A C 1
ATOM 1417 O O . SER A 1 183 ? -4.714 9.351 19.849 1.00 93.75 183 SER A O 1
ATOM 1419 N N . SER A 1 184 ? -4.273 10.736 21.551 1.00 94.00 184 SER A N 1
ATOM 1420 C CA . SER A 1 184 ? -5.531 10.448 22.250 1.00 94.00 184 SER A CA 1
ATOM 1421 C C . SER A 1 184 ? -6.767 10.881 21.445 1.00 94.00 184 SER A C 1
ATOM 1423 O O . SER A 1 184 ? -7.839 10.294 21.607 1.00 94.00 184 SER A O 1
ATOM 1425 N N . LYS A 1 185 ? -6.636 11.867 20.543 1.00 96.12 185 LYS A N 1
ATOM 1426 C CA . LYS A 1 185 ? -7.710 12.303 19.643 1.00 96.12 185 LYS A CA 1
ATOM 1427 C C . LYS A 1 185 ? -8.024 11.241 18.593 1.00 96.12 185 LYS A C 1
ATOM 1429 O O . LYS A 1 185 ? -9.202 10.976 18.382 1.00 96.12 185 LYS A O 1
ATOM 1434 N N . VAL A 1 186 ? -7.024 10.561 18.027 1.00 96.38 186 VAL A N 1
ATOM 1435 C CA . VAL A 1 186 ? -7.249 9.406 17.132 1.00 96.38 186 VAL A CA 1
ATOM 1436 C C . VAL A 1 186 ? -8.063 8.322 17.843 1.00 96.38 186 VAL A C 1
ATOM 1438 O O . VAL A 1 186 ? -9.077 7.865 17.314 1.00 96.38 186 VAL A O 1
ATOM 1441 N N . LEU A 1 187 ? -7.681 7.963 19.076 1.00 95.88 187 LEU A N 1
ATOM 1442 C CA . LEU A 1 187 ? -8.405 6.957 19.863 1.00 95.88 187 LEU A CA 1
ATOM 1443 C C . LEU A 1 187 ? -9.852 7.383 20.150 1.00 95.88 187 LEU A C 1
ATOM 1445 O O . LEU A 1 187 ? -10.762 6.561 20.060 1.00 95.88 187 LEU A O 1
ATOM 1449 N N . LYS A 1 188 ? -10.083 8.663 20.478 1.00 96.88 188 LYS A N 1
ATOM 1450 C CA . LYS A 1 188 ? -11.435 9.215 20.665 1.00 96.88 188 LYS A CA 1
ATOM 1451 C C . LYS A 1 188 ? -12.255 9.129 19.378 1.00 96.88 188 LYS A C 1
ATOM 1453 O O . LYS A 1 188 ? -13.381 8.651 19.431 1.00 96.88 188 LYS A O 1
ATOM 1458 N N . THR A 1 189 ? -11.691 9.518 18.234 1.00 97.25 189 THR A N 1
ATOM 1459 C CA . THR A 1 189 ? -12.366 9.448 16.927 1.00 97.25 189 THR A CA 1
ATOM 1460 C C . THR A 1 189 ? -12.809 8.020 16.601 1.00 97.25 189 THR A C 1
ATOM 1462 O O . THR A 1 189 ? -13.963 7.808 16.229 1.00 97.25 189 THR A O 1
ATOM 1465 N N . LEU A 1 190 ? -11.929 7.030 16.795 1.00 96.75 190 LEU A N 1
ATOM 1466 C CA . LEU A 1 190 ? -12.244 5.617 16.558 1.00 96.75 190 LEU A CA 1
ATOM 1467 C C . LEU A 1 190 ? -13.341 5.098 17.499 1.00 96.75 190 LEU A C 1
ATOM 1469 O O . LEU A 1 190 ? -14.292 4.467 17.037 1.00 96.75 190 LEU A O 1
ATOM 1473 N N . LYS A 1 191 ? -13.244 5.409 18.802 1.00 96.69 191 LYS A N 1
ATOM 1474 C CA . LYS A 1 191 ? -14.250 5.024 19.809 1.00 96.69 191 LYS A CA 1
ATOM 1475 C C . LYS A 1 191 ? -15.622 5.615 19.495 1.00 96.69 191 LYS A C 1
ATOM 1477 O O . LYS A 1 191 ? -16.606 4.882 19.503 1.00 96.69 191 LYS A O 1
ATOM 1482 N N . SER A 1 192 ? -15.691 6.909 19.177 1.00 96.56 192 SER A N 1
ATOM 1483 C CA . SER A 1 192 ? -16.953 7.591 18.858 1.00 96.56 192 SER A CA 1
ATOM 1484 C C . SER A 1 192 ? -17.645 6.996 17.633 1.00 96.56 192 SER A C 1
ATOM 1486 O O . SER A 1 192 ? -18.869 6.902 17.600 1.00 96.56 192 SER A O 1
ATOM 1488 N N . ALA A 1 193 ? -16.872 6.551 16.643 1.00 96.12 193 ALA A N 1
ATOM 1489 C CA . ALA A 1 193 ? -17.398 5.888 15.455 1.00 96.12 193 ALA A CA 1
ATOM 1490 C C . ALA A 1 193 ? -17.613 4.375 15.623 1.00 96.12 193 ALA A C 1
ATOM 1492 O O . ALA A 1 193 ? -18.034 3.724 14.672 1.00 96.12 193 ALA A O 1
ATOM 1493 N N . LYS A 1 194 ? -17.345 3.822 16.815 1.00 96.56 194 LYS A N 1
ATOM 1494 C CA . LYS A 1 194 ? -17.452 2.389 17.133 1.00 96.56 194 LYS A CA 1
ATOM 1495 C C . LYS A 1 194 ? -16.619 1.487 16.211 1.00 96.56 194 LYS A C 1
ATOM 1497 O O . LYS A 1 194 ? -16.979 0.332 15.996 1.00 96.56 194 LYS A O 1
ATOM 1502 N N . ILE A 1 195 ? -15.491 1.990 15.703 1.00 97.19 195 ILE A N 1
ATOM 1503 C CA . ILE A 1 195 ? -14.542 1.172 14.941 1.00 97.19 195 ILE A CA 1
ATOM 1504 C C . ILE A 1 195 ? -13.773 0.282 15.930 1.00 97.19 195 ILE A C 1
ATOM 1506 O O . ILE A 1 195 ? -13.145 0.827 16.839 1.00 97.19 195 ILE A O 1
ATOM 1510 N N . PRO A 1 196 ? -13.775 -1.056 15.794 1.00 96.38 196 PRO A N 1
ATOM 1511 C CA . PRO A 1 196 ? -12.964 -1.936 16.623 1.00 96.38 196 PRO A CA 1
ATOM 1512 C C . PRO A 1 196 ? -11.476 -1.707 16.369 1.00 96.38 196 PRO A C 1
ATOM 1514 O O . PRO A 1 196 ? -11.002 -1.797 15.232 1.00 96.38 196 PRO A O 1
ATOM 1517 N N . PHE A 1 197 ? -10.723 -1.451 17.435 1.00 96.62 197 PHE A N 1
ATOM 1518 C CA . PHE A 1 197 ? -9.272 -1.357 17.360 1.00 96.62 197 PHE A CA 1
ATOM 1519 C C . PHE A 1 197 ? -8.589 -1.911 18.609 1.00 96.62 197 PHE A C 1
ATOM 1521 O O . PHE A 1 197 ? -9.152 -1.902 19.705 1.00 96.62 197 PHE A O 1
ATOM 1528 N N . LYS A 1 198 ? -7.344 -2.356 18.443 1.00 96.38 198 LYS A N 1
ATOM 1529 C CA . LYS A 1 198 ? -6.431 -2.725 19.532 1.00 96.38 198 LYS A CA 1
ATOM 1530 C C . LYS A 1 198 ? -4.996 -2.393 19.153 1.00 96.38 198 LYS A C 1
ATOM 1532 O O . LYS A 1 198 ? -4.704 -2.146 17.985 1.00 96.38 198 LYS A O 1
ATOM 1537 N N . CYS A 1 199 ? -4.106 -2.400 20.134 1.00 96.31 199 CYS A N 1
ATOM 1538 C CA . CYS A 1 199 ? -2.682 -2.219 19.904 1.00 96.31 199 CYS A CA 1
ATOM 1539 C C . CYS A 1 199 ? -1.972 -3.570 19.932 1.00 96.31 199 CYS A C 1
ATOM 1541 O O . CYS A 1 199 ? -2.269 -4.394 20.798 1.00 96.31 199 CYS A O 1
ATOM 1543 N N . ALA A 1 200 ? -1.037 -3.792 19.010 1.00 95.62 200 ALA A N 1
ATOM 1544 C CA . ALA A 1 200 ? -0.191 -4.981 19.015 1.00 95.62 200 ALA A CA 1
ATOM 1545 C C . ALA A 1 200 ? 0.606 -5.085 20.329 1.00 95.62 200 ALA A C 1
ATOM 1547 O O . ALA A 1 200 ? 0.851 -4.087 21.017 1.00 95.62 200 ALA A O 1
ATOM 1548 N N . ALA A 1 201 ? 1.015 -6.298 20.703 1.00 93.00 201 ALA A N 1
ATOM 1549 C CA . ALA A 1 201 ? 1.794 -6.516 21.926 1.00 93.00 201 ALA A CA 1
ATOM 1550 C C . ALA A 1 201 ? 3.194 -5.861 21.864 1.00 93.00 201 ALA A C 1
ATOM 1552 O O . ALA A 1 201 ? 3.766 -5.473 22.894 1.00 93.00 201 ALA A O 1
ATOM 1553 N N . PHE A 1 202 ? 3.714 -5.690 20.650 1.00 91.31 202 PHE A N 1
ATOM 1554 C CA . PHE A 1 202 ? 5.030 -5.147 20.339 1.00 91.31 202 PHE A CA 1
ATOM 1555 C C . PHE A 1 202 ? 4.945 -4.009 19.306 1.00 91.31 202 PHE A C 1
ATOM 1557 O O . PHE A 1 202 ? 3.904 -3.820 18.668 1.00 91.31 202 PHE A O 1
ATOM 1564 N N . PRO A 1 203 ? 6.008 -3.199 19.170 1.00 93.88 203 PRO A N 1
ATOM 1565 C CA . PRO A 1 203 ? 6.075 -2.153 18.158 1.00 93.88 203 PRO A CA 1
ATOM 1566 C C . PRO A 1 203 ? 6.122 -2.764 16.754 1.00 93.88 203 PRO A C 1
ATOM 1568 O O . PRO A 1 203 ? 6.882 -3.694 16.493 1.00 93.88 203 PRO A O 1
ATOM 1571 N N . MET A 1 204 ? 5.327 -2.223 15.839 1.00 95.00 204 MET A N 1
ATOM 1572 C CA . MET A 1 204 ? 5.256 -2.666 14.446 1.00 95.00 204 MET A CA 1
ATOM 1573 C C . MET A 1 204 ? 5.456 -1.466 13.527 1.00 95.00 204 MET A C 1
ATOM 1575 O O . MET A 1 204 ? 4.911 -0.400 13.779 1.00 95.00 204 MET A O 1
ATOM 1579 N N . HIS A 1 205 ? 6.202 -1.634 12.447 1.00 94.94 205 HIS A N 1
ATOM 1580 C CA . HIS A 1 205 ? 6.350 -0.666 11.369 1.00 94.94 205 HIS A CA 1
ATOM 1581 C C . HIS A 1 205 ? 5.540 -1.073 10.122 1.00 94.94 205 HIS A C 1
ATOM 1583 O O . HIS A 1 205 ? 5.765 -0.565 9.027 1.00 94.94 205 HIS A O 1
ATOM 1589 N N . THR A 1 206 ? 4.528 -1.917 10.298 1.00 95.50 206 THR A N 1
ATOM 1590 C CA . THR A 1 206 ? 3.574 -2.349 9.272 1.00 95.50 206 THR A CA 1
ATOM 1591 C C . THR A 1 206 ? 2.685 -1.213 8.770 1.00 95.50 206 THR A C 1
ATOM 1593 O O . THR A 1 206 ? 2.216 -0.388 9.561 1.00 95.50 206 THR A O 1
ATOM 1596 N N . LYS A 1 207 ? 2.395 -1.182 7.466 1.00 96.25 207 LYS A N 1
ATOM 1597 C CA . LYS A 1 207 ? 1.277 -0.418 6.885 1.00 96.25 207 LYS A CA 1
ATOM 1598 C C . LYS A 1 207 ? 0.539 -1.327 5.916 1.00 96.25 207 LYS A C 1
ATOM 1600 O O . LYS A 1 207 ? 0.935 -1.442 4.769 1.00 96.25 207 LYS A O 1
ATOM 1605 N N . LEU A 1 208 ? -0.499 -1.988 6.404 1.00 97.56 208 LEU A N 1
ATOM 1606 C CA . LEU A 1 208 ? -1.190 -3.061 5.706 1.00 97.56 208 LEU A CA 1
ATOM 1607 C C . LEU A 1 208 ? -2.704 -2.850 5.784 1.00 97.56 208 LEU A C 1
ATOM 1609 O O . LEU A 1 208 ? -3.248 -2.576 6.858 1.00 97.56 208 LEU A O 1
ATOM 1613 N N . ILE A 1 209 ? -3.390 -3.008 4.656 1.00 98.19 209 ILE A N 1
ATOM 1614 C CA . ILE A 1 209 ? -4.847 -3.146 4.591 1.00 98.19 209 ILE A CA 1
ATOM 1615 C C . ILE A 1 209 ? -5.170 -4.392 3.776 1.00 98.19 209 ILE A C 1
ATOM 1617 O O . ILE A 1 209 ? -4.711 -4.536 2.649 1.00 98.19 209 ILE A O 1
ATOM 1621 N N . LEU A 1 210 ? -5.994 -5.263 4.339 1.00 98.50 210 LEU A N 1
ATOM 1622 C CA . LEU A 1 210 ? -6.541 -6.438 3.678 1.00 98.50 210 LEU A CA 1
ATOM 1623 C C . LEU A 1 210 ? -8.044 -6.245 3.536 1.00 98.50 210 LEU A C 1
ATOM 1625 O O . LEU A 1 210 ? -8.728 -5.954 4.521 1.00 98.50 210 LEU A O 1
ATOM 1629 N N . ILE A 1 211 ? -8.545 -6.407 2.318 1.00 98.56 211 ILE A N 1
ATOM 1630 C CA . ILE A 1 211 ? -9.964 -6.328 1.972 1.00 98.56 211 ILE A CA 1
ATOM 1631 C C . ILE A 1 211 ? -10.308 -7.624 1.253 1.00 98.56 211 ILE A C 1
ATOM 1633 O O . ILE A 1 211 ? -9.744 -7.897 0.199 1.00 98.56 211 ILE A O 1
ATOM 1637 N N . GLY A 1 212 ? -11.199 -8.438 1.801 1.00 97.81 212 GLY A N 1
ATOM 1638 C CA . GLY A 1 212 ? -11.528 -9.708 1.169 1.00 97.81 212 GLY A CA 1
ATOM 1639 C C . GLY A 1 212 ? -12.681 -10.447 1.836 1.00 97.81 212 GLY A C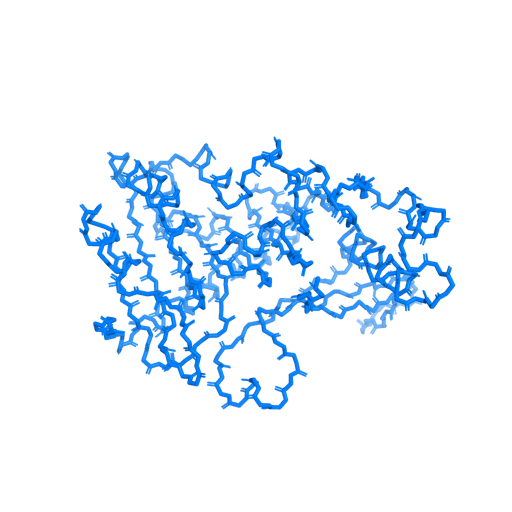 1
ATOM 1640 O O . GLY A 1 212 ? -13.268 -9.959 2.806 1.00 97.81 212 GLY A O 1
ATOM 1641 N N . PRO A 1 213 ? -13.019 -11.635 1.324 1.00 97.50 213 PRO A N 1
ATOM 1642 C CA . PRO A 1 213 ? -14.062 -12.478 1.877 1.00 97.50 213 PRO A CA 1
ATOM 1643 C C . PRO A 1 213 ? -13.627 -13.117 3.195 1.00 97.50 213 PRO A C 1
ATOM 1645 O O . PRO A 1 213 ? -12.457 -13.151 3.581 1.00 97.50 213 PRO A O 1
ATOM 1648 N N . LYS A 1 214 ? -14.603 -13.673 3.913 1.00 95.06 214 LYS A N 1
ATOM 1649 C CA . LYS A 1 214 ? -14.363 -14.344 5.194 1.00 95.06 214 LYS A CA 1
ATOM 1650 C C . LYS A 1 214 ? -13.596 -15.670 5.053 1.00 95.06 214 LYS A C 1
ATOM 1652 O O . LYS A 1 214 ? -12.868 -16.039 5.977 1.00 95.06 214 LYS A O 1
ATOM 1657 N N . TYR A 1 215 ? -13.775 -16.381 3.942 1.00 93.38 215 TYR A N 1
ATOM 1658 C CA . TYR A 1 215 ? -13.355 -17.782 3.793 1.00 93.38 215 TYR A CA 1
ATOM 1659 C C . TYR A 1 215 ? -12.526 -18.064 2.532 1.00 93.38 215 TYR A C 1
ATOM 1661 O O . TYR A 1 215 ? -12.349 -19.222 2.174 1.00 93.38 215 TYR A O 1
ATOM 1669 N N . SER A 1 216 ? -12.015 -17.036 1.853 1.00 95.69 216 SER A N 1
ATOM 1670 C CA . SER A 1 216 ? -11.069 -17.230 0.752 1.00 95.69 216 SER A CA 1
ATOM 1671 C C . SER A 1 216 ? -9.999 -16.143 0.742 1.00 95.69 216 SER A C 1
ATOM 1673 O O . SER A 1 216 ? -10.127 -15.119 1.415 1.00 95.69 216 SER A O 1
ATOM 1675 N N . ASN A 1 217 ? -8.952 -16.376 -0.046 1.00 97.44 217 ASN A N 1
ATOM 1676 C CA . ASN A 1 217 ? -7.856 -15.430 -0.242 1.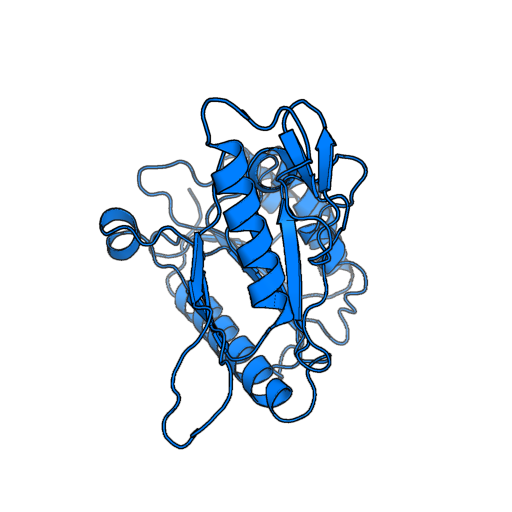00 97.44 217 ASN A CA 1
ATOM 1677 C C . ASN A 1 217 ? -8.033 -14.574 -1.504 1.00 97.44 217 ASN A C 1
ATOM 1679 O O . ASN A 1 217 ? -7.091 -13.944 -1.973 1.00 97.44 217 ASN A O 1
ATOM 1683 N N . SER A 1 218 ? -9.243 -14.551 -2.063 1.00 96.62 218 SER A N 1
ATOM 1684 C CA . SER A 1 218 ? -9.577 -13.723 -3.216 1.00 96.62 218 SER A CA 1
ATOM 1685 C C . SER A 1 218 ? -9.915 -12.316 -2.728 1.00 96.62 218 SER A C 1
ATOM 1687 O O . SER A 1 218 ? -11.084 -12.017 -2.528 1.00 96.62 218 SER A O 1
ATOM 1689 N N . GLY A 1 219 ? -8.921 -11.472 -2.469 1.00 96.94 219 GLY A N 1
ATOM 1690 C CA . GLY A 1 219 ? -9.098 -10.094 -2.015 1.00 96.94 219 GLY A CA 1
ATOM 1691 C C . GLY A 1 219 ? -8.033 -9.126 -2.536 1.00 96.94 219 GLY A C 1
ATOM 1692 O O . GLY A 1 219 ? -7.308 -9.413 -3.490 1.00 96.94 219 GLY A O 1
ATOM 1693 N N . ARG A 1 220 ? -7.953 -7.966 -1.885 1.00 97.69 220 ARG A N 1
ATOM 1694 C CA . ARG A 1 220 ? -6.981 -6.902 -2.129 1.00 97.69 220 ARG A CA 1
ATOM 1695 C C . ARG A 1 220 ? -6.065 -6.722 -0.928 1.00 97.69 220 ARG A C 1
ATOM 1697 O O . ARG A 1 220 ? -6.528 -6.626 0.211 1.00 97.69 220 ARG A O 1
ATOM 1704 N N . ILE A 1 221 ? -4.778 -6.622 -1.215 1.00 98.12 221 ILE A N 1
ATOM 1705 C CA . ILE A 1 221 ? -3.712 -6.289 -0.274 1.00 98.12 221 ILE A CA 1
ATOM 1706 C C . ILE A 1 221 ? -3.264 -4.874 -0.604 1.00 98.12 221 ILE A C 1
ATOM 1708 O O . ILE A 1 221 ? -3.002 -4.577 -1.764 1.00 98.12 221 ILE A O 1
ATOM 1712 N N . LEU A 1 222 ? -3.158 -4.007 0.394 1.00 97.62 222 LEU A N 1
ATOM 1713 C CA . LEU A 1 222 ? -2.467 -2.733 0.278 1.00 97.62 222 LEU A CA 1
ATOM 1714 C C . LEU A 1 222 ? -1.309 -2.747 1.260 1.00 97.62 222 LEU A C 1
ATOM 1716 O O . LEU A 1 222 ? -1.543 -2.896 2.459 1.00 97.62 222 LEU A O 1
ATOM 1720 N N . THR A 1 223 ? -0.091 -2.546 0.777 1.00 96.88 223 THR A N 1
ATOM 1721 C CA . THR A 1 223 ? 1.092 -2.417 1.629 1.00 96.88 223 THR A CA 1
ATOM 1722 C C . THR A 1 223 ? 2.078 -1.426 1.034 1.00 96.88 223 THR A C 1
ATOM 1724 O O . THR A 1 223 ? 1.978 -1.073 -0.136 1.00 96.88 223 THR A O 1
ATOM 1727 N N . GLY A 1 224 ? 2.989 -0.889 1.833 1.00 95.81 224 GLY A N 1
ATOM 1728 C CA . GLY A 1 224 ? 3.877 0.167 1.366 1.00 95.81 224 GLY A CA 1
ATOM 1729 C C . GLY A 1 224 ? 4.551 0.920 2.495 1.00 95.81 224 GLY A C 1
ATOM 1730 O O . GLY A 1 224 ? 4.617 0.466 3.639 1.00 95.81 224 GLY A O 1
ATOM 1731 N N . THR A 1 225 ? 5.023 2.117 2.175 1.00 96.44 225 THR A N 1
ATOM 1732 C CA . THR A 1 225 ? 5.788 2.965 3.097 1.00 96.44 225 THR A CA 1
ATOM 1733 C C . THR A 1 225 ? 4.916 4.024 3.774 1.00 96.44 225 THR A C 1
ATOM 1735 O O . THR A 1 225 ? 5.222 4.472 4.887 1.00 96.44 225 THR A O 1
ATOM 1738 N N . ALA A 1 226 ? 3.783 4.367 3.152 1.00 94.94 226 ALA A N 1
ATOM 1739 C CA . ALA A 1 226 ? 2.917 5.450 3.587 1.00 94.94 226 ALA A CA 1
ATOM 1740 C C . ALA A 1 226 ? 2.153 5.121 4.877 1.00 94.94 226 ALA A C 1
ATOM 1742 O O . ALA A 1 226 ? 1.245 4.289 4.903 1.00 94.94 226 ALA A O 1
ATOM 1743 N N . ASN A 1 227 ? 2.431 5.872 5.941 1.00 93.94 227 ASN A N 1
ATOM 1744 C CA . ASN A 1 227 ? 1.551 5.925 7.110 1.00 93.94 227 ASN A CA 1
ATOM 1745 C C . ASN A 1 227 ? 0.176 6.509 6.750 1.00 93.94 227 ASN A C 1
ATOM 1747 O O . ASN A 1 227 ? 0.059 7.331 5.837 1.00 93.94 227 ASN A O 1
ATOM 1751 N N . MET A 1 228 ? -0.850 6.212 7.553 1.00 93.50 228 MET A N 1
ATOM 1752 C CA . MET A 1 228 ? -2.146 6.897 7.478 1.00 93.50 228 MET A CA 1
ATOM 1753 C C . MET A 1 228 ? -2.039 8.311 8.066 1.00 93.50 228 MET A C 1
ATOM 1755 O O . MET A 1 228 ? -2.578 8.629 9.125 1.00 93.50 228 MET A O 1
ATOM 1759 N N . SER A 1 229 ? -1.359 9.194 7.339 1.00 92.81 229 SER A N 1
ATOM 1760 C CA . SER A 1 229 ? -1.147 10.592 7.706 1.00 92.81 229 SER A CA 1
ATOM 1761 C C . SER A 1 229 ? -1.309 11.522 6.508 1.00 92.81 229 SER A C 1
ATOM 1763 O O . SER A 1 229 ? -1.128 11.112 5.363 1.00 92.81 229 SER A O 1
ATOM 1765 N N . VAL A 1 230 ? -1.590 12.800 6.769 1.00 90.31 230 VAL A N 1
ATOM 1766 C CA . VAL A 1 230 ? -1.588 13.827 5.712 1.00 90.31 230 VAL A CA 1
ATOM 1767 C C . VAL A 1 230 ? -0.191 13.966 5.096 1.00 90.31 230 VAL A C 1
ATOM 1769 O O . VAL A 1 230 ? -0.073 14.098 3.882 1.00 90.31 230 VAL A O 1
ATOM 1772 N N . ALA A 1 231 ? 0.865 13.868 5.911 1.00 89.62 231 ALA A N 1
ATOM 1773 C CA . ALA A 1 231 ? 2.253 13.886 5.448 1.00 89.62 231 ALA A CA 1
ATOM 1774 C C . ALA A 1 231 ? 2.549 12.795 4.418 1.00 89.62 231 ALA A C 1
ATOM 1776 O O . ALA A 1 231 ? 3.002 13.117 3.321 1.00 89.62 231 ALA A O 1
ATOM 1777 N N . GLY A 1 232 ? 2.198 11.546 4.730 1.00 90.12 232 GLY A N 1
ATOM 1778 C CA . GLY A 1 232 ? 2.399 10.405 3.834 1.00 90.12 232 GLY A CA 1
ATOM 1779 C C . GLY A 1 232 ? 1.639 10.510 2.509 1.00 90.12 232 GLY A C 1
ATOM 1780 O O . GLY A 1 232 ? 2.048 9.906 1.530 1.00 90.12 232 GLY A O 1
ATOM 1781 N N . LEU A 1 233 ? 0.563 11.298 2.439 1.00 90.50 233 LEU A N 1
ATOM 1782 C CA . LEU A 1 233 ? -0.194 11.498 1.198 1.00 90.50 233 LEU A CA 1
ATOM 1783 C C . LEU A 1 233 ? 0.235 12.752 0.419 1.00 90.50 233 LEU A C 1
ATOM 1785 O O . LEU A 1 233 ? 0.164 12.781 -0.808 1.00 90.50 233 LEU A O 1
ATOM 1789 N N . ARG A 1 234 ? 0.617 13.830 1.115 1.00 90.44 234 ARG A N 1
ATOM 1790 C CA . ARG A 1 234 ? 0.697 15.178 0.522 1.00 90.44 234 ARG A CA 1
ATOM 1791 C C . ARG A 1 234 ? 2.081 15.812 0.551 1.00 90.44 234 ARG A C 1
ATOM 1793 O O . ARG A 1 234 ? 2.249 16.825 -0.131 1.00 90.44 234 ARG A O 1
ATOM 1800 N N . TYR A 1 235 ? 3.032 15.288 1.325 1.00 89.62 235 TYR A N 1
ATOM 1801 C CA . TYR A 1 235 ? 4.304 15.977 1.590 1.00 89.62 235 TYR A CA 1
ATOM 1802 C C . TYR A 1 235 ? 5.548 15.071 1.567 1.00 89.62 235 TYR A C 1
ATOM 1804 O O . TYR A 1 235 ? 6.642 15.555 1.267 1.00 89.62 235 TYR A O 1
ATOM 1812 N N . SER A 1 236 ? 5.404 13.786 1.882 1.00 91.56 236 SER A N 1
ATOM 1813 C CA . SER A 1 236 ? 6.483 12.796 1.812 1.00 91.56 236 SER A CA 1
ATOM 1814 C C . SER A 1 236 ? 6.472 12.070 0.475 1.00 91.56 236 SER A C 1
ATOM 1816 O O . SER A 1 236 ? 5.411 11.919 -0.121 1.00 91.56 236 SER A O 1
ATOM 1818 N N . GLU A 1 237 ? 7.643 11.621 0.028 1.00 91.31 237 GLU A N 1
ATOM 1819 C CA . GLU A 1 237 ? 7.741 10.628 -1.041 1.00 91.31 237 GLU A CA 1
ATOM 1820 C C . GLU A 1 237 ? 7.474 9.258 -0.425 1.00 91.31 237 GLU A C 1
ATOM 1822 O O . GLU A 1 237 ? 8.212 8.819 0.456 1.00 91.31 237 GLU A O 1
ATOM 1827 N N . GLU A 1 238 ? 6.381 8.628 -0.832 1.00 95.06 238 GLU A N 1
ATOM 1828 C CA . GLU A 1 238 ? 5.957 7.309 -0.372 1.00 95.06 238 GLU A CA 1
ATOM 1829 C C . GLU A 1 238 ? 5.395 6.527 -1.554 1.00 95.06 238 GLU A C 1
ATOM 1831 O O . GLU A 1 238 ? 5.029 7.110 -2.580 1.00 95.06 238 GLU A O 1
ATOM 1836 N N . HIS A 1 239 ? 5.189 5.232 -1.345 1.00 96.12 239 HIS A N 1
ATOM 1837 C CA . HIS A 1 239 ? 4.307 4.452 -2.194 1.00 96.12 239 HIS A CA 1
ATOM 1838 C C . HIS A 1 239 ? 3.387 3.536 -1.388 1.00 96.12 239 HIS A C 1
ATOM 1840 O O . HIS A 1 239 ? 3.662 3.165 -0.240 1.00 96.12 239 HIS A O 1
ATOM 1846 N N . VAL A 1 240 ? 2.285 3.159 -2.028 1.00 96.88 240 VAL A N 1
ATOM 1847 C CA . VAL A 1 240 ? 1.413 2.058 -1.622 1.00 96.88 240 VAL A CA 1
ATOM 1848 C C . VAL A 1 240 ? 1.234 1.148 -2.826 1.00 96.88 240 VAL A C 1
ATOM 1850 O O . VAL A 1 240 ? 0.740 1.580 -3.865 1.00 96.88 240 VAL A O 1
ATOM 1853 N N . ILE A 1 241 ? 1.625 -0.108 -2.676 1.00 97.75 241 ILE A N 1
ATOM 1854 C CA . ILE A 1 241 ? 1.370 -1.170 -3.636 1.00 97.75 241 ILE A CA 1
ATOM 1855 C C . ILE A 1 241 ? 0.016 -1.787 -3.312 1.00 97.75 241 ILE A C 1
ATOM 1857 O O . ILE A 1 241 ? -0.348 -1.987 -2.150 1.00 97.75 241 ILE A O 1
ATOM 1861 N N . THR A 1 242 ? -0.753 -2.074 -4.350 1.00 97.94 242 THR A N 1
ATOM 1862 C CA . THR A 1 242 ? -1.969 -2.866 -4.276 1.00 97.94 242 THR A CA 1
ATOM 1863 C C . THR A 1 242 ? -1.823 -4.122 -5.095 1.00 97.94 242 THR A C 1
ATOM 1865 O O . THR A 1 242 ? -1.381 -4.070 -6.235 1.00 97.94 242 THR A O 1
ATOM 1868 N N . ILE A 1 243 ? -2.213 -5.233 -4.486 1.00 98.19 243 ILE A N 1
ATOM 1869 C CA . ILE A 1 243 ? -2.222 -6.559 -5.088 1.00 98.19 243 ILE A CA 1
ATOM 1870 C C . ILE A 1 243 ? -3.668 -7.030 -5.023 1.00 98.19 243 ILE A C 1
ATOM 1872 O O . ILE A 1 243 ? -4.193 -7.302 -3.941 1.00 98.19 243 ILE A O 1
ATOM 1876 N N . ASP A 1 244 ? -4.340 -7.042 -6.167 1.00 97.69 244 ASP A N 1
ATOM 1877 C CA . ASP A 1 244 ? -5.700 -7.536 -6.322 1.00 97.69 244 ASP A CA 1
ATOM 1878 C C . ASP A 1 244 ? -5.660 -8.946 -6.904 1.00 97.69 244 ASP A C 1
ATOM 1880 O O . ASP A 1 244 ? -5.522 -9.156 -8.109 1.00 97.69 244 ASP A O 1
ATOM 1884 N N . THR A 1 245 ? -5.815 -9.923 -6.019 1.00 97.88 245 THR A N 1
ATOM 1885 C CA . THR A 1 245 ? -5.761 -11.352 -6.355 1.00 97.88 245 THR A CA 1
ATOM 1886 C C . THR A 1 245 ? -6.836 -11.790 -7.358 1.00 97.88 245 THR A C 1
ATOM 1888 O O . THR A 1 245 ? -6.717 -12.861 -7.945 1.00 97.88 245 THR A O 1
ATOM 1891 N N . ARG A 1 246 ? -7.900 -10.994 -7.554 1.00 96.44 246 ARG A N 1
ATOM 1892 C CA . ARG A 1 246 ? -8.959 -11.275 -8.540 1.00 96.44 246 ARG A CA 1
ATOM 1893 C C . ARG A 1 246 ? -8.629 -10.735 -9.926 1.00 96.44 246 ARG A C 1
ATOM 1895 O O . ARG A 1 246 ? -9.245 -11.157 -10.896 1.00 96.44 246 ARG A O 1
ATOM 1902 N N . ARG A 1 247 ? -7.700 -9.781 -10.006 1.00 96.69 247 ARG A N 1
ATOM 1903 C CA . ARG A 1 247 ? -7.155 -9.255 -11.263 1.00 96.69 247 ARG A CA 1
ATOM 1904 C C . ARG A 1 247 ? -5.902 -10.006 -11.706 1.00 96.69 247 ARG A C 1
ATOM 1906 O O . ARG A 1 247 ? -5.464 -9.802 -12.830 1.00 96.69 247 ARG A O 1
ATOM 1913 N N . ALA A 1 248 ? -5.329 -10.818 -10.820 1.00 97.62 248 ALA A N 1
ATOM 1914 C CA . ALA A 1 248 ? -4.235 -11.712 -11.147 1.00 97.62 248 ALA A CA 1
ATOM 1915 C C . ALA A 1 248 ? -4.757 -12.944 -11.910 1.00 97.62 248 ALA A C 1
ATOM 1917 O O . ALA A 1 248 ? -5.790 -13.508 -11.536 1.00 97.62 248 ALA A O 1
ATOM 1918 N N . VAL A 1 249 ? -4.047 -13.363 -12.956 1.00 96.62 249 VAL A N 1
ATOM 1919 C CA . VAL A 1 249 ? -4.406 -14.479 -13.846 1.00 96.62 249 VAL A CA 1
ATOM 1920 C C . VAL A 1 249 ? -3.219 -15.439 -13.965 1.00 96.62 249 VAL A C 1
ATOM 1922 O O . VAL A 1 249 ? -2.070 -15.056 -13.745 1.00 96.62 249 VAL A O 1
ATOM 1925 N N . GLY A 1 250 ? -3.497 -16.704 -14.288 1.00 93.81 250 GLY A N 1
ATOM 1926 C CA . GLY A 1 250 ? -2.466 -17.711 -14.535 1.00 93.81 250 GLY A CA 1
ATOM 1927 C C . GLY A 1 250 ? -1.572 -17.940 -13.316 1.00 93.81 250 GLY A C 1
ATOM 1928 O O . GLY A 1 250 ? -2.059 -18.052 -12.190 1.00 93.81 250 GLY A O 1
ATOM 1929 N N . GLU A 1 251 ? -0.261 -17.985 -13.543 1.00 89.56 251 GLU A N 1
ATOM 1930 C CA . GLU A 1 251 ? 0.749 -18.236 -12.504 1.00 89.56 251 GLU A CA 1
ATOM 1931 C C . GLU A 1 251 ? 0.789 -17.162 -11.399 1.00 89.56 251 GLU A C 1
ATOM 1933 O O . GLU A 1 251 ? 1.129 -17.448 -10.247 1.00 89.56 251 GLU A O 1
ATOM 1938 N N . TYR A 1 252 ? 0.369 -15.930 -11.705 1.00 95.75 252 TYR A N 1
ATOM 1939 C CA . TYR A 1 252 ? 0.355 -14.838 -10.731 1.00 95.75 252 TYR A CA 1
ATOM 1940 C C . TYR A 1 252 ? -0.788 -14.962 -9.724 1.00 95.75 252 TYR A C 1
ATOM 1942 O O . TYR A 1 252 ? -0.680 -14.462 -8.601 1.00 95.75 252 TYR A O 1
ATOM 1950 N N . GLN A 1 253 ? -1.884 -15.631 -10.096 1.00 96.81 253 GLN A N 1
ATOM 1951 C CA . GLN A 1 253 ? -3.071 -15.717 -9.252 1.00 96.81 253 GLN A CA 1
ATOM 1952 C C . GLN A 1 253 ? -2.800 -16.495 -7.963 1.00 96.81 253 GLN A C 1
ATOM 1954 O O . GLN A 1 253 ? -3.141 -16.019 -6.877 1.00 96.81 253 GLN A O 1
ATOM 1959 N N . GLU A 1 254 ? -2.170 -17.666 -8.070 1.00 95.81 254 GLU A N 1
ATOM 1960 C CA . GLU A 1 254 ? -1.840 -18.496 -6.909 1.00 95.81 254 GLU A CA 1
ATOM 1961 C C . GLU A 1 254 ? -0.887 -17.757 -5.964 1.00 95.81 254 GLU A C 1
ATOM 1963 O O . GLU A 1 254 ? -1.155 -17.650 -4.765 1.00 95.81 254 GLU A O 1
ATOM 1968 N N . SER A 1 255 ? 0.176 -17.162 -6.513 1.00 94.88 255 SER A N 1
ATOM 1969 C CA . SER A 1 255 ? 1.155 -16.383 -5.748 1.00 94.88 255 SER A CA 1
ATOM 1970 C C . SER A 1 255 ? 0.504 -15.212 -5.003 1.00 94.88 255 SER A C 1
ATOM 1972 O O . SER A 1 255 ? 0.745 -15.012 -3.809 1.00 94.88 255 SER A O 1
ATOM 1974 N N . ALA A 1 256 ? -0.389 -14.469 -5.665 1.00 97.81 256 ALA A N 1
ATOM 1975 C CA . ALA A 1 256 ? -1.108 -13.357 -5.052 1.00 97.81 256 ALA A CA 1
ATOM 1976 C C . ALA A 1 256 ? -2.067 -13.826 -3.938 1.00 97.81 256 ALA A C 1
ATOM 1978 O O . ALA A 1 256 ? -2.134 -13.210 -2.869 1.00 97.81 256 ALA A O 1
ATOM 1979 N N . GLN A 1 257 ? -2.794 -14.927 -4.152 1.00 98.00 257 GLN A N 1
ATOM 1980 C CA . GLN A 1 257 ? -3.689 -15.509 -3.143 1.00 98.00 257 GLN A CA 1
ATOM 1981 C C . GLN A 1 257 ? -2.920 -16.068 -1.943 1.00 98.00 257 GLN A C 1
ATOM 1983 O O . GLN A 1 257 ? -3.359 -15.918 -0.799 1.00 98.00 257 GLN A O 1
ATOM 1988 N N . ARG A 1 258 ? -1.756 -16.679 -2.175 1.00 97.44 258 ARG A N 1
ATOM 1989 C CA . ARG A 1 258 ? -0.870 -17.130 -1.104 1.00 97.44 258 ARG A CA 1
ATOM 1990 C C . ARG A 1 258 ? -0.398 -15.952 -0.258 1.00 97.44 258 ARG A C 1
ATOM 1992 O O . ARG A 1 258 ? -0.567 -15.993 0.959 1.00 97.44 258 ARG A O 1
ATOM 1999 N N . LEU A 1 259 ? 0.084 -14.880 -0.888 1.00 97.19 259 LEU A N 1
ATOM 2000 C CA . LEU A 1 259 ? 0.516 -13.671 -0.183 1.00 97.19 259 LEU A CA 1
ATOM 2001 C C . LEU A 1 259 ? -0.623 -13.035 0.633 1.00 97.19 259 LEU A C 1
ATOM 2003 O O . LEU A 1 259 ? -0.411 -12.610 1.769 1.00 97.19 259 LEU A O 1
ATOM 2007 N N . PHE A 1 260 ? -1.852 -13.010 0.101 1.00 98.50 260 PHE A N 1
ATOM 2008 C CA . PHE A 1 260 ? -3.019 -12.549 0.862 1.00 98.50 260 PHE A CA 1
ATOM 2009 C C . PHE A 1 260 ? -3.232 -13.401 2.120 1.00 98.50 260 PHE A C 1
ATOM 2011 O O . PHE A 1 260 ? -3.458 -12.858 3.204 1.00 98.50 260 PHE A O 1
ATOM 2018 N N . GLY A 1 261 ? -3.144 -14.727 1.987 1.00 98.19 261 GLY A N 1
ATOM 2019 C CA . GLY A 1 261 ? -3.249 -15.666 3.103 1.00 98.19 261 GLY A CA 1
ATOM 2020 C C . GLY A 1 261 ? -2.154 -15.472 4.154 1.00 98.19 261 GLY A C 1
ATOM 2021 O O . GLY A 1 261 ? -2.452 -15.458 5.350 1.00 98.19 261 GLY A O 1
ATOM 2022 N N . GLU A 1 262 ? -0.908 -15.264 3.726 1.00 97.56 262 GLU A N 1
ATOM 2023 C CA . GLU A 1 262 ? 0.233 -14.994 4.609 1.00 97.56 262 GLU A CA 1
ATOM 2024 C C . GLU A 1 262 ? 0.032 -13.692 5.394 1.00 97.56 262 GLU A C 1
ATOM 2026 O O . GLU A 1 262 ? 0.134 -13.689 6.622 1.00 97.56 262 GLU A O 1
ATOM 2031 N N . TYR A 1 263 ? -0.372 -12.605 4.731 1.00 98.00 263 TYR A N 1
ATOM 2032 C CA . TYR A 1 263 ? -0.666 -11.350 5.422 1.00 98.00 263 TYR A CA 1
ATOM 2033 C C . TYR A 1 263 ? -1.893 -11.417 6.328 1.00 98.00 263 TYR A C 1
ATOM 2035 O O . TYR A 1 263 ? -1.919 -10.772 7.378 1.00 98.00 263 TYR A O 1
ATOM 2043 N N . MET A 1 264 ? -2.917 -12.188 5.959 1.00 98.00 264 MET A N 1
ATOM 2044 C CA . MET A 1 264 ? -4.081 -12.398 6.817 1.00 98.00 264 MET A CA 1
ATOM 2045 C C . MET A 1 264 ? -3.692 -13.162 8.085 1.00 98.00 264 MET A C 1
ATOM 2047 O O . MET A 1 264 ? -4.066 -12.748 9.185 1.00 98.00 264 MET A O 1
ATOM 2051 N N . THR A 1 265 ? -2.911 -14.235 7.943 1.00 97.19 265 THR A N 1
ATOM 2052 C CA . THR A 1 265 ? -2.363 -15.006 9.067 1.00 97.19 265 THR A CA 1
ATOM 2053 C C . THR A 1 265 ? -1.517 -14.115 9.963 1.00 97.19 265 THR A C 1
ATOM 2055 O O . THR A 1 265 ? -1.807 -14.014 11.156 1.00 97.19 265 THR A O 1
ATOM 2058 N N . GLN A 1 266 ? -0.575 -13.368 9.380 1.00 95.75 266 GLN A N 1
ATOM 2059 C CA . GLN A 1 266 ? 0.233 -12.398 10.107 1.00 95.75 266 GLN A CA 1
ATOM 2060 C C . GLN A 1 266 ? -0.655 -11.412 10.866 1.00 95.75 266 GLN A C 1
ATOM 2062 O O . GLN A 1 266 ? -0.467 -11.229 12.063 1.00 95.75 266 GLN A O 1
ATOM 2067 N N . TRP A 1 267 ? -1.659 -10.802 10.224 1.00 97.44 267 TRP A N 1
ATOM 2068 C CA . TRP A 1 267 ? -2.546 -9.864 10.912 1.00 97.44 267 TRP A CA 1
ATOM 2069 C C . TRP A 1 267 ? -3.150 -10.499 12.162 1.00 97.44 267 TRP A C 1
ATOM 2071 O O . TRP A 1 267 ? -3.111 -9.881 13.224 1.00 97.44 267 TRP A O 1
ATOM 2081 N N . TYR A 1 268 ? -3.659 -11.732 12.062 1.00 96.62 268 TYR A N 1
ATOM 2082 C CA . TYR A 1 268 ? -4.236 -12.444 13.199 1.00 96.62 268 TYR A CA 1
ATOM 2083 C C . TYR A 1 268 ? -3.211 -12.749 14.290 1.00 96.62 268 TYR A C 1
ATOM 2085 O O . TYR A 1 268 ? -3.533 -12.502 15.455 1.00 96.62 268 TYR A O 1
ATOM 2093 N N . GLU A 1 269 ? -2.004 -13.195 13.940 1.00 95.00 269 GLU A N 1
ATOM 2094 C CA . GLU A 1 269 ? -0.888 -13.425 14.869 1.00 95.00 269 GLU A CA 1
ATOM 2095 C C . GLU A 1 269 ? -0.485 -12.144 15.606 1.00 95.00 269 GLU A C 1
ATOM 2097 O O . GLU A 1 269 ? -0.465 -12.121 16.834 1.00 95.00 269 GLU A O 1
ATOM 2102 N N . LEU A 1 270 ? -0.278 -11.037 14.884 1.00 93.56 270 LEU A N 1
ATOM 2103 C CA . LEU A 1 270 ? 0.018 -9.723 15.473 1.00 93.56 270 LEU A CA 1
ATOM 2104 C C . LEU A 1 270 ? -1.106 -9.247 16.404 1.00 93.56 270 LEU A C 1
ATOM 2106 O O . LEU A 1 270 ? -0.896 -8.485 17.353 1.00 93.56 270 LEU A O 1
ATOM 2110 N N . SER A 1 271 ? -2.332 -9.671 16.103 1.00 94.75 271 SER A N 1
ATOM 2111 C CA . SER A 1 271 ? -3.516 -9.358 16.882 1.00 94.75 271 SER A CA 1
ATOM 2112 C C . SER A 1 271 ? -3.579 -10.160 18.195 1.00 94.75 271 SER A C 1
ATOM 2114 O O . SER A 1 271 ? -4.232 -9.708 19.149 1.00 94.75 271 SER A O 1
ATOM 2116 N N . GLN A 1 272 ? -2.952 -11.340 18.260 1.00 93.19 272 GLN A N 1
ATOM 2117 C CA . GLN A 1 272 ? -2.913 -12.161 19.468 1.00 93.19 272 GLN A CA 1
ATOM 2118 C C . GLN A 1 272 ? -2.113 -11.441 20.559 1.00 93.19 272 GLN A C 1
ATOM 2120 O O . GLN A 1 272 ? -1.098 -10.797 20.309 1.00 93.19 272 GLN A O 1
ATOM 2125 N N . GLY A 1 273 ? -2.623 -11.464 21.791 1.00 86.38 273 GLY A N 1
ATOM 2126 C CA . GLY A 1 273 ? -2.028 -10.698 22.892 1.00 86.38 273 GLY A CA 1
ATOM 2127 C C . GLY A 1 273 ? -2.144 -9.172 22.747 1.00 86.38 273 GLY A C 1
ATOM 2128 O O . GLY A 1 273 ? -1.546 -8.437 23.539 1.00 86.38 273 GLY A O 1
ATOM 2129 N N . GLY A 1 274 ? -2.912 -8.688 21.762 1.00 87.19 274 GLY A N 1
ATOM 2130 C CA . GLY A 1 274 ? -3.193 -7.270 21.586 1.00 87.19 274 GLY A CA 1
ATOM 2131 C C . GLY A 1 274 ? -3.832 -6.657 22.834 1.00 87.19 274 GLY A C 1
ATOM 2132 O O . GLY A 1 274 ? -4.646 -7.279 23.517 1.00 87.19 274 GLY A O 1
ATOM 2133 N N . ARG A 1 275 ? -3.444 -5.421 23.144 1.00 89.38 275 ARG A N 1
ATOM 2134 C CA . ARG A 1 275 ? -3.833 -4.701 24.362 1.00 89.38 275 ARG A CA 1
ATOM 2135 C C . ARG A 1 275 ? -4.674 -3.477 24.023 1.00 89.38 275 ARG A C 1
ATOM 2137 O O . ARG A 1 275 ? -4.677 -2.993 22.891 1.00 89.38 275 ARG A O 1
ATOM 2144 N N . THR A 1 276 ? -5.341 -2.925 25.031 1.00 91.12 276 THR A N 1
ATOM 2145 C CA . THR A 1 276 ? -5.954 -1.598 24.929 1.00 91.12 276 THR A CA 1
ATOM 2146 C C . THR A 1 276 ? -4.888 -0.566 24.566 1.00 91.12 276 THR A C 1
ATOM 2148 O O . THR A 1 276 ? -3.869 -0.462 25.252 1.00 91.12 276 THR A O 1
ATOM 2151 N N . CYS A 1 277 ? -5.125 0.204 23.503 1.00 91.19 277 CYS A N 1
ATOM 2152 C CA . CYS A 1 277 ? -4.261 1.326 23.154 1.00 91.19 277 CYS A CA 1
ATOM 2153 C C . CYS A 1 277 ? -4.314 2.396 24.248 1.00 91.19 277 CYS A C 1
ATOM 2155 O O . CYS A 1 277 ? -5.405 2.786 24.679 1.00 91.19 277 CYS A O 1
ATOM 2157 N N . LYS A 1 278 ? -3.135 2.842 24.686 1.00 80.38 278 LYS A N 1
ATOM 2158 C CA . LYS A 1 278 ? -2.946 3.914 25.664 1.00 80.38 278 LYS A CA 1
ATOM 2159 C C . LYS A 1 278 ? -2.385 5.143 24.969 1.00 80.38 278 LYS A C 1
ATOM 2161 O O . LYS A 1 278 ? -1.511 4.945 24.095 1.00 80.38 278 LYS A O 1
#

pLDDT: mean 91.69, std 7.34, range [61.66, 98.56]

Nearest PDB structures (foldseek):
  1byr-assembly1_A  TM=8.180E-01  e=1.580E-09  Salmonella enterica subsp. enterica serovar Typhimurium
  7clg-assembly1_B  TM=8.156E-01  e=4.355E-07  Staphylococcus aureus subsp. aureus USA300
  2c1l-assembly1_B  TM=7.188E-01  e=1.078E-06  Cytobacillus firmus
  7clg-assembly1_A  TM=7.140E-01  e=3.834E-06  Staphylococcus aureus subsp. aureus USA300
  1jzt-assembly1_A  TM=5.242E-01  e=6.392E-01  Saccharomyces cerevisiae

Radius of gyration: 18.76 Å; Cα contacts (8 Å, |Δi|>4): 577; chains: 1; bounding box: 46×46×47 Å

Solvent-accessible surface area (backbone atoms only — not comparable to full-atom values): 14489 Å² total; per-residue (Å²): 88,89,49,66,39,70,48,78,41,76,62,52,86,54,94,93,59,90,78,81,76,36,27,34,31,39,41,25,22,42,64,99,40,76,74,42,64,76,59,28,52,58,51,72,52,76,44,73,64,38,57,46,51,40,44,42,53,48,40,50,51,48,27,50,54,42,31,68,36,88,89,46,61,57,72,64,64,91,62,39,6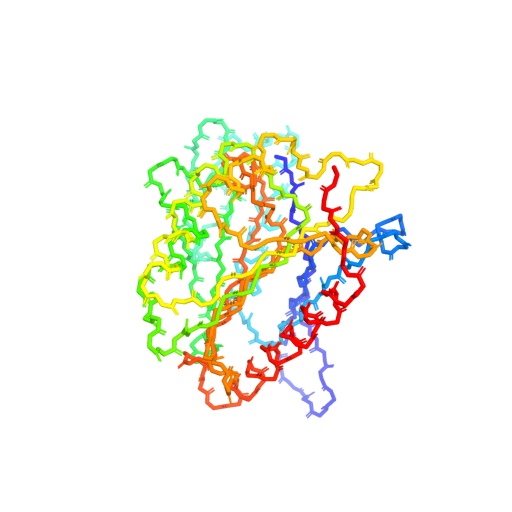7,80,81,57,82,67,50,73,44,83,53,97,90,38,74,22,30,62,51,64,57,44,73,36,49,83,46,49,23,38,32,41,23,54,24,14,30,48,90,88,41,70,58,57,75,61,58,66,56,58,89,66,46,29,90,58,38,25,28,35,44,36,36,35,29,34,42,34,60,73,37,38,63,58,50,49,55,57,52,43,51,41,42,75,62,57,20,49,59,41,38,38,33,31,31,71,68,104,50,89,32,57,54,74,62,35,55,47,55,36,57,76,60,67,51,50,69,36,12,26,70,52,37,34,34,32,30,38,38,39,40,16,30,88,86,54,42,63,28,35,39,35,38,29,36,39,44,52,30,61,51,32,42,55,57,22,31,18,34,38,39,35,42,30,23,76,53,16,43,76,82,37,20,59,55,41,24,48,51,42,44,52,53,50,50,48,51,53,57,50,50,51,78,40,38,84,73,127